Protein AF-A0A3D5XTK1-F1 (afdb_monomer)

Mean predicted aligned error: 6.32 Å

pLDDT: mean 89.77, std 13.75, range [39.28, 98.88]

Solvent-accessible surface area (backbone atoms only — not comparable to full-atom values): 15206 Å² total; per-residue (Å²): 130,86,84,76,80,82,80,84,87,60,85,86,76,59,70,96,74,88,61,56,71,68,60,45,49,55,44,56,75,65,70,57,49,76,66,55,52,54,55,71,73,51,82,86,73,70,83,82,69,69,84,33,66,35,44,49,53,44,42,52,52,53,52,49,32,45,78,69,71,41,28,36,36,33,35,16,20,40,40,37,26,12,46,32,11,36,50,36,43,52,51,42,36,51,76,71,66,37,58,64,51,71,44,54,43,51,46,87,85,71,36,79,43,57,42,53,70,58,43,52,53,40,46,76,72,59,35,42,34,39,36,28,21,40,22,44,60,77,29,53,68,22,46,52,50,31,50,76,72,71,27,48,35,35,30,26,27,54,70,87,68,86,60,91,59,89,50,79,30,64,33,39,29,93,66,42,59,80,53,43,48,60,36,40,21,11,44,51,31,43,30,42,32,35,73,70,74,39,92,52,67,66,45,38,29,35,22,19,51,14,40,55,52,68,65,46,65,75,47,65,45,46,35,29,37,38,59,51,11,44,50,45,47,58,72,67,57,51,65,79,62,48,73,46,41,89,84,67,86,73,65,50,72,63,51,41,50,70,41,37,31,52,56,44,36,42,38,43,68,47,83,87,85,48,57,88,78,113

Foldseek 3Di:
DPPDDDDDDDPVQDDPPPDDPVVSVVCVVVVDDPVRVVQVPDPDFDADFFPFPLLVVVLVVLVVCQVVLAEEEEWFEQALQRVLLSVLLVVLSVVLPHHYDYFYDQCPPGNTTADQVVLVVCVVVRHQEYEYFQDDLPRAVNQVNSVVSNHAYEYQHADDRPDDHPHPGYQYQVSTPPLSRFQGRLSSSVNSSCVNPNDDLSSLLSSLLNLLLVVTDCDRNNVSSVVSNQVSCLVVVDVVQVVQAPPDNRDHSVRSNPRVRVVSSVLSVDPDPRGPND

Structure (mmCIF, N/CA/C/O backbone):
data_AF-A0A3D5XTK1-F1
#
_entry.id   AF-A0A3D5XTK1-F1
#
loop_
_atom_site.group_PDB
_atom_site.id
_atom_site.type_symbol
_atom_site.label_atom_id
_atom_site.label_alt_id
_atom_site.label_comp_id
_atom_site.label_asym_id
_atom_site.label_entity_id
_atom_site.label_seq_id
_atom_site.pdbx_PDB_ins_code
_atom_site.Cartn_x
_atom_site.Cartn_y
_atom_site.Cartn_z
_atom_site.occupancy
_atom_site.B_iso_or_equiv
_atom_site.auth_seq_id
_atom_site.auth_comp_id
_atom_site.auth_asym_id
_atom_site.auth_atom_id
_atom_site.pdbx_PDB_model_num
ATOM 1 N N . MET A 1 1 ? 2.124 13.141 -38.453 1.00 41.81 1 MET A N 1
ATOM 2 C CA . MET A 1 1 ? 3.564 12.986 -38.748 1.00 41.81 1 MET A CA 1
ATOM 3 C C . MET A 1 1 ? 4.253 12.795 -37.413 1.00 41.81 1 MET A C 1
ATOM 5 O O . MET A 1 1 ? 4.082 13.654 -36.562 1.00 41.81 1 MET A O 1
ATOM 9 N N . ASN A 1 2 ? 4.930 11.667 -37.192 1.00 39.28 2 ASN A N 1
ATOM 10 C CA . ASN A 1 2 ? 5.767 11.504 -36.003 1.00 39.28 2 ASN A CA 1
ATOM 11 C C . ASN A 1 2 ? 6.885 12.552 -36.074 1.00 39.28 2 ASN A C 1
ATOM 13 O O . ASN A 1 2 ? 7.642 12.566 -37.046 1.00 39.28 2 ASN A O 1
ATOM 17 N N . ASN A 1 3 ? 6.952 13.448 -35.088 1.00 42.84 3 ASN A N 1
ATOM 18 C CA . ASN A 1 3 ? 8.062 14.385 -34.950 1.00 42.84 3 ASN A CA 1
ATOM 19 C C . ASN A 1 3 ? 9.285 13.601 -34.469 1.00 42.84 3 ASN A C 1
ATOM 21 O O . ASN A 1 3 ? 9.487 13.414 -33.273 1.00 42.84 3 ASN A O 1
ATOM 25 N N . TYR A 1 4 ? 10.081 13.106 -35.411 1.00 44.97 4 TYR A N 1
ATOM 26 C CA . TYR A 1 4 ? 11.409 12.594 -35.103 1.00 44.97 4 TYR A CA 1
ATOM 27 C C . TYR A 1 4 ? 12.349 13.786 -34.916 1.00 44.97 4 TYR A C 1
ATOM 29 O O . TYR A 1 4 ? 12.674 14.478 -35.881 1.00 44.97 4 TYR A O 1
ATOM 37 N N . ASN A 1 5 ? 12.792 14.024 -33.683 1.00 55.72 5 ASN A N 1
ATOM 38 C CA . ASN A 1 5 ? 13.871 14.967 -33.414 1.00 55.72 5 ASN A CA 1
ATOM 39 C C . ASN A 1 5 ? 15.206 14.276 -33.717 1.00 55.72 5 ASN A C 1
ATOM 41 O O . ASN A 1 5 ? 15.617 13.360 -33.008 1.00 55.72 5 ASN A O 1
ATOM 45 N N . ILE A 1 6 ? 15.877 14.695 -34.790 1.00 58.19 6 ILE A N 1
ATOM 46 C CA . ILE A 1 6 ? 17.258 14.287 -35.070 1.00 58.19 6 ILE A CA 1
ATOM 47 C C . ILE A 1 6 ? 18.166 15.142 -34.180 1.00 58.19 6 ILE A C 1
ATOM 49 O O . ILE A 1 6 ? 18.257 16.354 -34.370 1.00 58.19 6 ILE A O 1
ATOM 53 N N . ILE A 1 7 ? 18.815 14.517 -33.199 1.00 59.38 7 ILE A N 1
ATOM 54 C CA . ILE A 1 7 ? 19.738 15.184 -32.273 1.00 59.38 7 ILE A CA 1
ATOM 55 C C . ILE A 1 7 ? 21.129 15.227 -32.921 1.00 59.38 7 ILE A C 1
ATOM 57 O O . ILE A 1 7 ? 21.694 14.185 -33.256 1.00 59.38 7 ILE A O 1
ATOM 61 N N . ASN A 1 8 ? 21.681 16.429 -33.115 1.00 49.81 8 ASN A N 1
ATOM 62 C CA . ASN A 1 8 ? 23.059 16.614 -33.582 1.00 49.81 8 ASN A CA 1
ATOM 63 C C . ASN A 1 8 ? 24.035 16.512 -32.404 1.00 49.81 8 ASN A C 1
ATOM 65 O O . ASN A 1 8 ? 23.782 17.065 -31.340 1.00 49.81 8 ASN A O 1
ATOM 69 N N . ILE A 1 9 ? 25.153 15.818 -32.616 1.00 51.47 9 ILE A N 1
ATOM 70 C CA . ILE A 1 9 ? 26.113 15.455 -31.567 1.00 51.47 9 ILE A CA 1
ATOM 71 C C . ILE A 1 9 ? 27.276 16.451 -31.570 1.00 51.47 9 ILE A C 1
ATOM 73 O O . ILE A 1 9 ? 27.981 16.551 -32.580 1.00 51.47 9 ILE A O 1
ATOM 77 N N . LEU A 1 10 ? 27.540 17.125 -30.447 1.00 54.25 10 LEU A N 1
ATOM 78 C CA . LEU A 1 10 ? 28.781 17.872 -30.230 1.00 54.25 10 LEU A CA 1
ATOM 79 C C . LEU A 1 10 ? 29.684 17.105 -29.252 1.00 54.25 10 LEU A C 1
ATOM 81 O O . LEU A 1 10 ? 29.229 16.451 -28.319 1.00 54.25 10 LEU A O 1
ATOM 85 N N . LYS A 1 11 ? 31.005 17.158 -29.472 1.00 50.69 11 LYS A N 1
ATOM 86 C CA . LYS A 1 11 ? 32.012 16.476 -28.625 1.00 50.69 11 LYS A CA 1
ATOM 87 C C . LYS A 1 11 ? 31.984 16.929 -27.159 1.00 50.69 11 LYS A C 1
ATOM 89 O O . LYS A 1 11 ? 32.510 16.232 -26.302 1.00 50.69 11 LYS A O 1
ATOM 94 N N . GLU A 1 12 ? 31.417 18.101 -26.918 1.00 53.88 12 GLU A N 1
ATOM 95 C CA . GLU A 1 12 ? 31.373 18.807 -25.639 1.00 53.88 12 GLU A CA 1
ATOM 96 C C . GLU A 1 12 ? 30.296 18.236 -24.702 1.00 53.88 12 GLU A C 1
ATOM 98 O O . GLU A 1 12 ? 30.377 18.428 -23.493 1.00 53.88 12 GLU A O 1
ATOM 103 N N . ASP A 1 13 ? 29.350 17.460 -25.245 1.00 50.69 13 ASP A N 1
ATOM 104 C CA . ASP A 1 13 ? 28.234 16.871 -24.500 1.00 50.69 13 ASP A CA 1
ATOM 105 C C . ASP A 1 13 ? 28.596 15.507 -23.864 1.00 50.69 13 ASP A C 1
ATOM 107 O O . ASP A 1 13 ? 27.827 14.911 -23.116 1.00 50.69 13 ASP A O 1
ATOM 111 N N . VAL A 1 14 ? 29.778 14.955 -24.147 1.00 53.78 14 VAL A N 1
ATOM 112 C CA . VAL A 1 14 ? 30.135 13.577 -23.771 1.00 53.78 14 VAL A CA 1
ATOM 113 C C . VAL A 1 14 ? 30.746 13.529 -22.364 1.00 53.78 14 VAL A C 1
ATOM 115 O O . VAL A 1 14 ? 31.855 14.013 -22.148 1.00 53.78 14 VAL A O 1
ATOM 118 N N . PHE A 1 15 ? 30.064 12.882 -21.412 1.00 58.00 15 PHE A N 1
ATOM 119 C CA . PHE A 1 15 ? 30.626 12.588 -20.088 1.00 58.00 15 PHE A CA 1
ATOM 120 C C . PHE A 1 15 ? 31.811 11.610 -20.178 1.00 58.00 15 PHE A C 1
ATOM 122 O O . PHE A 1 15 ? 31.689 10.535 -20.777 1.00 58.00 15 PHE A O 1
ATOM 129 N N . ASP A 1 16 ? 32.925 11.932 -19.514 1.00 60.50 16 ASP A N 1
ATOM 130 C CA . ASP A 1 16 ? 34.097 11.053 -19.382 1.00 60.50 16 ASP A CA 1
ATOM 131 C C . ASP A 1 16 ? 33.877 9.988 -18.289 1.00 60.50 16 ASP A C 1
ATOM 133 O O . ASP A 1 16 ? 34.476 10.006 -17.217 1.00 60.50 16 ASP A O 1
ATOM 137 N N . ASN A 1 17 ? 32.933 9.079 -18.552 1.00 62.56 17 ASN A N 1
ATOM 138 C CA . ASN A 1 17 ? 32.507 8.018 -17.628 1.00 62.56 17 ASN A CA 1
ATOM 139 C C . ASN A 1 17 ? 32.869 6.606 -18.139 1.00 62.56 17 ASN A C 1
ATOM 141 O O . ASN A 1 17 ? 32.349 5.612 -17.637 1.00 62.56 17 ASN A O 1
ATOM 145 N N . GLY A 1 18 ? 33.698 6.497 -19.185 1.00 67.00 18 GLY A N 1
ATOM 146 C CA . GLY A 1 18 ? 34.032 5.220 -19.836 1.00 67.00 18 GLY A CA 1
ATOM 147 C C . GLY A 1 18 ? 32.908 4.602 -20.687 1.00 67.00 18 GLY A C 1
ATOM 148 O O . GLY A 1 18 ? 33.087 3.515 -21.235 1.00 67.00 18 GLY A O 1
ATOM 149 N N . LEU A 1 19 ? 31.761 5.278 -20.825 1.00 69.50 19 LEU A N 1
ATOM 150 C CA . LEU A 1 19 ? 30.657 4.863 -21.696 1.00 69.50 19 LEU A CA 1
ATOM 151 C C . LEU A 1 19 ? 30.933 5.243 -23.155 1.00 69.50 19 LEU A C 1
ATOM 153 O O . LEU A 1 19 ? 31.603 6.237 -23.439 1.00 69.50 19 LEU A O 1
ATOM 157 N N . ASN A 1 20 ? 30.390 4.474 -24.104 1.00 79.50 20 ASN A N 1
ATOM 158 C CA . ASN A 1 20 ? 30.519 4.838 -25.512 1.00 79.50 20 ASN A CA 1
ATOM 159 C C . ASN A 1 20 ? 29.687 6.106 -25.837 1.00 79.50 20 ASN A C 1
ATOM 161 O O . ASN A 1 20 ? 28.697 6.396 -25.156 1.00 79.50 20 ASN A O 1
ATOM 165 N N . PRO A 1 21 ? 30.042 6.862 -26.893 1.00 74.06 21 PRO A N 1
ATOM 166 C CA . PRO A 1 21 ? 29.354 8.111 -27.221 1.00 74.06 21 PRO A CA 1
ATOM 167 C C . PRO A 1 21 ? 27.846 7.956 -27.467 1.00 74.06 21 PRO A C 1
ATOM 169 O O . PRO A 1 21 ? 27.081 8.837 -27.093 1.00 74.06 21 PRO A O 1
ATOM 172 N N . LEU A 1 22 ? 27.403 6.832 -28.045 1.00 74.19 22 LEU A N 1
ATOM 173 C CA . LEU A 1 22 ? 25.985 6.583 -28.334 1.00 74.19 22 LEU A CA 1
ATOM 174 C C . LEU A 1 22 ? 25.147 6.423 -27.058 1.00 74.19 22 LEU A C 1
ATOM 176 O O . LEU A 1 22 ? 24.028 6.925 -26.991 1.00 74.19 22 LEU A O 1
ATOM 180 N N . LEU A 1 23 ? 25.693 5.765 -26.036 1.00 72.25 23 LEU A N 1
ATOM 181 C CA . LEU A 1 23 ? 25.036 5.607 -24.744 1.00 72.25 23 LEU A CA 1
ATOM 182 C C . LEU A 1 23 ? 24.964 6.938 -23.988 1.00 72.25 23 LEU A C 1
ATOM 184 O O . LEU A 1 23 ? 23.927 7.244 -23.406 1.00 72.25 23 LEU A O 1
ATOM 188 N N . ASN A 1 24 ? 26.013 7.763 -24.065 1.00 69.31 24 ASN A N 1
ATOM 189 C CA . ASN A 1 24 ? 25.976 9.129 -23.536 1.00 69.31 24 ASN A CA 1
ATOM 190 C C . ASN A 1 24 ? 24.886 9.975 -24.219 1.00 69.31 24 ASN A C 1
ATOM 192 O O . ASN A 1 24 ? 24.169 10.701 -23.541 1.00 69.31 24 ASN A O 1
ATOM 196 N N . ILE A 1 25 ? 24.689 9.829 -25.533 1.00 69.25 25 ILE A N 1
ATOM 197 C CA . ILE A 1 25 ? 23.610 10.517 -26.264 1.00 69.25 25 ILE A CA 1
ATOM 198 C C . ILE A 1 25 ? 22.233 10.025 -25.820 1.00 69.25 25 ILE A C 1
ATOM 200 O O . ILE A 1 25 ? 21.348 10.842 -25.585 1.00 69.25 25 ILE A O 1
ATOM 204 N N . ALA A 1 26 ? 22.046 8.710 -25.677 1.00 72.75 26 ALA A N 1
ATOM 205 C CA . ALA A 1 26 ? 20.789 8.158 -25.181 1.00 72.75 26 ALA A CA 1
ATOM 206 C C . ALA A 1 26 ? 20.462 8.715 -23.785 1.00 72.75 26 ALA A C 1
ATOM 208 O O . ALA A 1 26 ? 19.344 9.167 -23.548 1.00 72.75 26 ALA A O 1
ATOM 209 N N . ILE A 1 27 ? 21.455 8.773 -22.897 1.00 72.81 27 ILE A N 1
ATOM 210 C CA . ILE A 1 27 ? 21.335 9.361 -21.560 1.00 72.81 27 ILE A CA 1
ATOM 211 C C . ILE A 1 27 ? 20.932 10.843 -21.622 1.00 72.81 27 ILE A C 1
ATOM 213 O O . ILE A 1 27 ? 19.965 11.237 -20.973 1.00 72.81 27 ILE A O 1
ATOM 217 N N . LEU A 1 28 ? 21.627 11.647 -22.432 1.00 67.94 28 LEU A N 1
ATOM 218 C CA . LEU A 1 28 ? 21.337 13.075 -22.595 1.00 67.94 28 LEU A CA 1
ATOM 219 C C . LEU A 1 28 ? 19.960 13.332 -23.209 1.00 67.94 28 LEU A C 1
ATOM 221 O O . LEU A 1 28 ? 19.262 14.244 -22.784 1.00 67.94 28 LEU A O 1
ATOM 225 N N . SER A 1 29 ? 19.551 12.517 -24.184 1.00 70.88 29 SER A N 1
ATOM 226 C CA . SER A 1 29 ? 18.245 12.636 -24.845 1.00 70.88 29 SER A CA 1
ATOM 227 C C . SER A 1 29 ? 17.064 12.336 -23.920 1.00 70.88 29 SER A C 1
ATOM 229 O O . SER A 1 29 ? 15.947 12.746 -24.214 1.00 70.88 29 SER A O 1
ATOM 231 N N . ASN A 1 30 ? 17.316 11.637 -22.810 1.00 74.12 30 ASN A N 1
ATOM 232 C CA . ASN A 1 30 ? 16.338 11.389 -21.752 1.00 74.12 30 ASN A CA 1
ATOM 233 C C . ASN A 1 30 ? 16.421 12.437 -20.625 1.00 74.12 30 ASN A C 1
ATOM 235 O O . ASN A 1 30 ? 15.793 12.248 -19.588 1.00 74.12 30 ASN A O 1
ATOM 239 N N . GLU A 1 31 ? 17.218 13.501 -20.802 1.00 80.56 31 GLU A N 1
ATOM 240 C CA . GLU A 1 31 ? 17.413 14.594 -19.835 1.00 80.56 31 GLU A CA 1
ATOM 241 C C . GLU A 1 31 ? 17.787 14.102 -18.424 1.00 80.56 31 GLU A C 1
ATOM 243 O O . GLU A 1 31 ? 17.467 14.723 -17.410 1.00 80.56 31 GLU A O 1
ATOM 248 N N . LEU A 1 32 ? 18.486 12.963 -18.349 1.00 79.81 32 LEU A N 1
ATOM 249 C CA . LEU A 1 32 ? 18.828 12.340 -17.076 1.00 79.81 32 LEU A CA 1
ATOM 250 C C . LEU A 1 32 ? 19.880 13.158 -16.333 1.00 79.81 32 LEU A C 1
ATOM 252 O O . LEU A 1 32 ? 20.925 13.522 -16.878 1.00 79.81 32 LEU A O 1
ATOM 256 N N . ASN A 1 33 ? 19.648 13.375 -15.042 1.00 79.50 33 ASN A N 1
ATOM 257 C CA . ASN A 1 33 ? 20.628 14.024 -14.182 1.00 79.50 33 ASN A CA 1
ATOM 258 C C . ASN A 1 33 ? 21.741 13.046 -13.742 1.00 79.50 33 ASN A C 1
ATOM 260 O O . ASN A 1 33 ? 21.622 11.821 -13.827 1.00 79.50 33 ASN A O 1
ATOM 264 N N . ASN A 1 34 ? 22.836 13.585 -13.195 1.00 76.88 34 ASN A N 1
ATOM 265 C CA . ASN A 1 34 ? 23.983 12.785 -12.743 1.00 76.88 34 ASN A CA 1
ATOM 266 C C . ASN A 1 34 ? 23.629 11.702 -11.703 1.00 76.88 34 ASN A C 1
ATOM 268 O O . ASN A 1 34 ? 24.324 10.687 -11.630 1.00 76.88 34 ASN A O 1
ATOM 272 N N . LYS A 1 35 ? 22.589 11.905 -10.882 1.00 80.56 35 LYS A N 1
ATOM 273 C CA . LYS A 1 35 ? 22.125 10.919 -9.892 1.00 80.56 35 LYS A CA 1
ATOM 274 C C . LYS A 1 35 ? 21.447 9.741 -10.600 1.00 80.56 35 LYS A C 1
ATOM 276 O O . LYS A 1 35 ? 21.834 8.602 -10.354 1.00 80.56 35 LYS A O 1
ATOM 281 N N . GLN A 1 36 ? 20.550 10.017 -11.547 1.00 84.19 36 GLN A N 1
ATOM 282 C CA . GLN A 1 36 ? 19.872 9.001 -12.363 1.00 84.19 36 GLN A CA 1
ATOM 283 C C . GLN A 1 36 ? 20.854 8.190 -13.215 1.00 84.19 36 GLN A C 1
ATOM 285 O O . GLN A 1 36 ? 20.748 6.968 -13.288 1.00 84.19 36 GLN A O 1
ATOM 290 N N . ILE A 1 37 ? 21.867 8.834 -13.805 1.00 81.81 37 ILE A N 1
ATOM 291 C CA . ILE A 1 37 ? 22.912 8.136 -14.575 1.00 81.81 37 ILE A CA 1
ATOM 292 C C . ILE A 1 37 ? 23.670 7.146 -13.686 1.00 81.81 37 ILE A C 1
ATOM 294 O O . ILE A 1 37 ? 23.846 5.984 -14.052 1.00 81.81 37 ILE A O 1
ATOM 298 N N . LYS A 1 38 ? 24.103 7.587 -12.499 1.00 81.94 38 LYS A N 1
ATOM 299 C CA . LYS A 1 38 ? 24.795 6.716 -11.539 1.00 81.94 38 LYS A CA 1
ATOM 300 C C . LYS A 1 38 ? 23.915 5.550 -11.098 1.00 81.94 38 LYS A C 1
ATOM 302 O O . LYS A 1 38 ? 24.417 4.439 -10.969 1.00 81.94 38 LYS A O 1
ATOM 307 N N . GLU A 1 39 ? 22.625 5.790 -10.888 1.00 84.88 39 GLU A N 1
ATOM 308 C CA . GLU A 1 39 ? 21.662 4.751 -10.526 1.00 84.88 39 GLU A CA 1
ATOM 309 C C . GLU A 1 39 ? 21.456 3.724 -11.649 1.00 84.88 39 GLU A C 1
ATOM 311 O O . GLU A 1 39 ? 21.462 2.521 -11.383 1.00 84.88 39 GLU A O 1
ATOM 316 N N . LEU A 1 40 ? 21.341 4.161 -12.910 1.00 83.38 40 LEU A N 1
ATOM 317 C CA . LEU A 1 40 ? 21.215 3.257 -14.060 1.00 83.38 40 LEU A CA 1
ATOM 318 C C . LEU A 1 40 ? 22.398 2.296 -14.175 1.00 83.38 40 LEU A C 1
ATOM 320 O O . LEU A 1 40 ? 22.198 1.117 -14.470 1.00 83.38 40 LEU A O 1
ATOM 324 N N . LEU A 1 41 ? 23.607 2.807 -13.939 1.00 81.62 41 LEU A N 1
ATOM 325 C CA . LEU A 1 41 ? 24.854 2.047 -14.030 1.00 81.62 41 LEU A CA 1
ATOM 326 C C . LEU A 1 41 ? 25.122 1.181 -12.791 1.00 81.62 41 LEU A C 1
ATOM 328 O O . LEU A 1 41 ? 26.021 0.340 -12.817 1.00 81.62 41 LEU A O 1
ATOM 332 N N . LYS A 1 42 ? 24.363 1.368 -11.706 1.00 81.12 42 LYS A N 1
ATOM 333 C CA . LYS A 1 42 ? 24.522 0.597 -10.475 1.00 81.12 42 LYS A CA 1
ATOM 334 C C . LYS A 1 42 ? 23.970 -0.819 -10.662 1.00 81.12 42 LYS A C 1
ATOM 336 O O . LYS A 1 42 ? 22.799 -1.017 -10.993 1.00 81.12 42 LYS A O 1
ATOM 341 N N . THR A 1 43 ? 24.815 -1.814 -10.413 1.00 71.25 43 THR A N 1
ATOM 342 C CA . THR A 1 43 ? 24.438 -3.235 -10.454 1.00 71.25 43 THR A CA 1
ATOM 343 C C . THR A 1 43 ? 23.892 -3.720 -9.117 1.00 71.25 43 THR A C 1
ATOM 345 O O . THR A 1 43 ? 22.941 -4.498 -9.094 1.00 71.25 43 THR A O 1
ATOM 348 N N . ASP A 1 44 ? 24.443 -3.209 -8.015 1.00 74.25 44 ASP A N 1
ATOM 349 C CA . ASP A 1 44 ? 24.073 -3.626 -6.666 1.00 74.25 44 ASP A CA 1
ATOM 350 C C . ASP A 1 44 ? 22.897 -2.789 -6.162 1.00 74.25 44 ASP A C 1
ATOM 352 O O . ASP A 1 44 ? 23.044 -1.625 -5.767 1.00 74.25 44 ASP A O 1
ATOM 356 N N . LEU A 1 45 ? 21.713 -3.390 -6.185 1.00 76.19 45 LEU A N 1
ATOM 357 C CA . LEU A 1 45 ? 20.503 -2.806 -5.624 1.00 76.19 45 LEU A CA 1
ATOM 358 C C . LEU A 1 4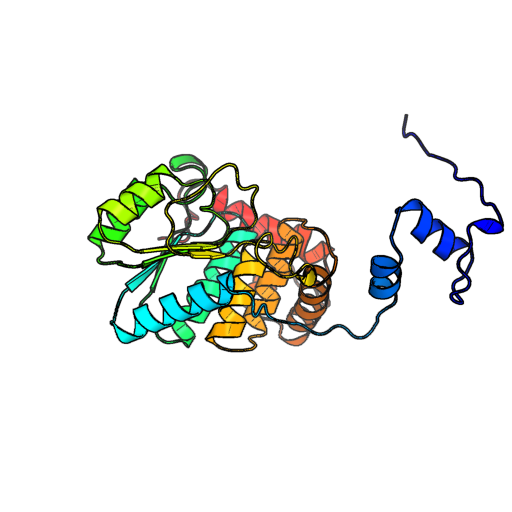5 ? 20.162 -3.511 -4.317 1.00 76.19 45 LEU A C 1
ATOM 360 O O . LEU A 1 45 ? 20.215 -4.737 -4.232 1.00 76.19 45 LEU A O 1
ATOM 364 N N . TYR A 1 46 ? 19.769 -2.742 -3.312 1.00 85.06 46 TYR A N 1
ATOM 365 C CA . TYR A 1 46 ? 19.262 -3.253 -2.046 1.00 85.06 46 TYR A CA 1
ATOM 366 C C . TYR A 1 46 ? 17.912 -2.611 -1.778 1.00 85.06 46 TYR A C 1
ATOM 368 O O . TYR A 1 46 ? 17.699 -1.444 -2.097 1.00 85.06 46 TYR A O 1
ATOM 376 N N . LEU A 1 47 ? 17.017 -3.396 -1.199 1.00 89.69 47 LEU A N 1
ATOM 377 C CA . LEU A 1 47 ? 15.750 -2.899 -0.703 1.00 89.69 47 LEU A CA 1
ATOM 378 C C . LEU A 1 47 ? 15.990 -2.172 0.615 1.00 89.69 47 LEU A C 1
ATOM 380 O O . LEU A 1 47 ? 16.749 -2.648 1.463 1.00 89.69 47 LEU A O 1
ATOM 384 N N . SER A 1 48 ? 15.360 -1.018 0.770 1.00 91.31 48 SER A N 1
ATOM 385 C CA . SER A 1 48 ? 15.357 -0.257 2.011 1.00 91.31 48 SER A CA 1
ATOM 386 C C . SER A 1 48 ? 13.943 -0.163 2.581 1.00 91.31 48 SER A C 1
ATOM 388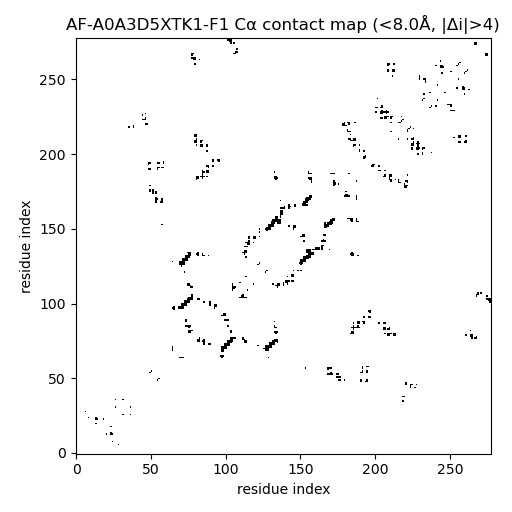 O O . SER A 1 48 ? 12.975 -0.627 1.978 1.00 91.31 48 SER A O 1
ATOM 390 N N . TYR A 1 49 ? 13.824 0.382 3.785 1.00 93.44 49 TYR A N 1
ATOM 391 C CA . TYR A 1 49 ? 12.539 0.770 4.348 1.00 93.44 49 TYR A CA 1
ATOM 392 C C . TYR A 1 49 ? 12.620 2.211 4.856 1.00 93.44 49 TYR A C 1
ATOM 394 O O . TYR A 1 49 ? 13.720 2.716 5.126 1.00 93.44 49 TYR A O 1
ATOM 402 N N . SER A 1 50 ? 11.481 2.897 4.901 1.00 95.94 50 SER A N 1
ATOM 403 C CA . SER A 1 50 ? 11.407 4.265 5.415 1.00 95.94 50 SER A CA 1
ATOM 404 C C . SER A 1 50 ? 11.420 4.277 6.943 1.00 95.94 50 SER A C 1
ATOM 406 O O . SER A 1 50 ? 10.679 3.542 7.593 1.00 95.94 50 SER A O 1
ATOM 408 N N . GLU A 1 51 ? 12.280 5.128 7.504 1.00 95.88 51 GLU A N 1
ATOM 409 C CA . GLU A 1 51 ? 12.329 5.468 8.934 1.00 95.88 51 GLU A CA 1
ATOM 410 C C . GLU A 1 51 ? 11.697 6.847 9.189 1.00 95.88 51 GLU A C 1
ATOM 412 O O . GLU A 1 51 ? 11.874 7.445 10.253 1.00 95.88 51 GLU A O 1
ATOM 417 N N . ASP A 1 52 ? 10.960 7.371 8.206 1.00 98.12 52 ASP A N 1
ATOM 418 C CA . ASP A 1 52 ? 10.293 8.657 8.315 1.00 98.12 52 ASP A CA 1
ATOM 419 C C . ASP A 1 52 ? 9.146 8.591 9.317 1.00 98.12 52 ASP A C 1
ATOM 421 O O . ASP A 1 52 ? 8.465 7.574 9.488 1.00 98.12 52 ASP A O 1
ATOM 425 N N . LYS A 1 53 ? 8.899 9.725 9.977 1.00 98.00 53 LYS A N 1
ATOM 426 C CA . LYS A 1 53 ? 7.914 9.817 11.061 1.00 98.00 53 LYS A CA 1
ATOM 427 C C . LYS A 1 53 ? 6.522 9.358 10.642 1.00 98.00 53 LYS A C 1
ATOM 429 O O . LYS A 1 53 ? 5.824 8.794 11.471 1.00 98.00 53 LYS A O 1
ATOM 434 N N . CYS A 1 54 ? 6.113 9.593 9.396 1.00 98.00 54 CYS A N 1
ATOM 435 C CA . CYS A 1 54 ? 4.807 9.157 8.907 1.00 98.00 54 CYS A CA 1
ATOM 436 C C . CYS A 1 54 ? 4.653 7.627 8.992 1.00 98.00 54 CYS A C 1
ATOM 438 O O . CYS A 1 54 ? 3.685 7.144 9.578 1.00 98.00 54 CYS A O 1
ATOM 440 N N . VAL A 1 55 ? 5.647 6.869 8.517 1.00 98.69 55 VAL A N 1
ATOM 441 C CA . VAL A 1 55 ? 5.659 5.399 8.569 1.00 98.69 55 VAL A CA 1
ATOM 442 C C . VAL A 1 55 ? 5.783 4.906 10.007 1.00 98.69 55 VAL A C 1
ATOM 444 O O . VAL A 1 55 ? 5.018 4.034 10.422 1.00 98.69 55 VAL A O 1
ATOM 447 N N . LEU A 1 56 ? 6.700 5.483 10.791 1.00 98.69 56 LEU A N 1
ATOM 448 C CA . LEU A 1 56 ? 6.898 5.078 12.186 1.00 98.69 56 LEU A CA 1
ATOM 449 C C . LEU A 1 56 ? 5.642 5.323 13.037 1.00 98.69 56 LEU A C 1
ATOM 451 O O . LEU A 1 56 ? 5.228 4.430 13.771 1.00 98.69 56 LEU A O 1
ATOM 455 N N . ASN A 1 57 ? 4.981 6.474 12.882 1.00 98.75 57 ASN A N 1
ATOM 456 C CA . ASN A 1 57 ? 3.748 6.794 13.603 1.00 98.75 57 ASN A CA 1
ATOM 457 C C . ASN A 1 57 ? 2.601 5.844 13.230 1.00 98.75 57 ASN A C 1
ATOM 459 O O . ASN A 1 57 ? 1.839 5.435 14.107 1.00 98.75 57 ASN A O 1
ATOM 463 N N . ALA A 1 58 ? 2.477 5.470 11.951 1.00 98.88 58 ALA A N 1
ATOM 464 C CA . ALA A 1 58 ? 1.473 4.499 11.517 1.00 98.88 58 ALA A CA 1
ATOM 465 C C . ALA A 1 58 ? 1.718 3.129 12.160 1.00 98.88 58 ALA A C 1
ATOM 467 O O . ALA A 1 58 ? 0.800 2.526 12.718 1.00 98.88 58 ALA A O 1
ATOM 468 N N . VAL A 1 59 ? 2.970 2.665 12.147 1.00 98.81 59 VAL A N 1
ATOM 469 C CA . VAL A 1 59 ? 3.359 1.406 12.789 1.00 98.81 59 VAL A CA 1
ATOM 470 C C . VAL A 1 59 ? 3.110 1.454 14.293 1.00 98.81 59 VAL A C 1
ATOM 472 O O . VAL A 1 59 ? 2.551 0.507 14.840 1.00 98.81 59 VAL A O 1
ATOM 475 N N . ASP A 1 60 ? 3.468 2.539 14.972 1.00 98.81 60 ASP A N 1
ATOM 476 C CA . ASP A 1 60 ? 3.249 2.671 16.413 1.00 98.81 60 ASP A CA 1
ATOM 477 C C . ASP A 1 60 ? 1.754 2.695 16.764 1.00 98.81 60 ASP A C 1
ATOM 479 O O . ASP A 1 60 ? 1.342 2.056 17.735 1.00 98.81 60 ASP A O 1
ATOM 483 N N . ARG A 1 61 ? 0.906 3.315 15.932 1.00 98.81 61 ARG A N 1
ATOM 484 C CA . ARG 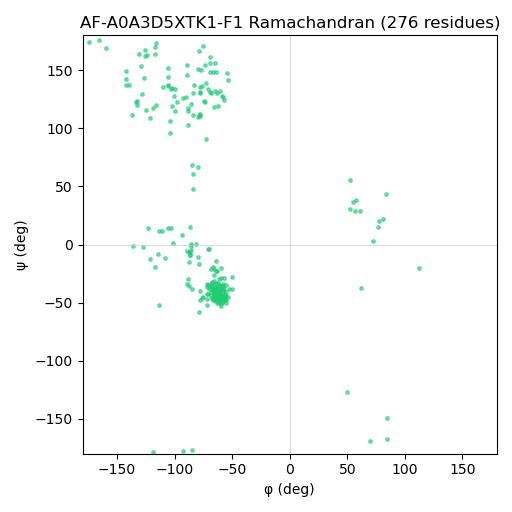A 1 61 ? -0.553 3.266 16.109 1.00 98.81 61 ARG A CA 1
ATOM 485 C C . ARG A 1 61 ? -1.131 1.864 15.879 1.00 98.81 61 ARG A C 1
ATOM 487 O O . ARG A 1 61 ? -2.050 1.472 16.604 1.00 98.81 61 ARG A O 1
ATOM 494 N N . ILE A 1 62 ? -0.585 1.097 14.930 1.00 98.88 62 ILE A N 1
ATOM 495 C CA . ILE A 1 62 ? -0.933 -0.321 14.709 1.00 98.88 62 ILE A CA 1
ATOM 496 C C . ILE A 1 62 ? -0.503 -1.183 15.907 1.00 98.88 62 ILE A C 1
ATOM 498 O O . ILE A 1 62 ? -1.264 -2.037 16.365 1.00 98.88 62 ILE A O 1
ATOM 502 N N . LYS A 1 63 ? 0.693 -0.954 16.459 1.00 98.81 63 LYS A N 1
ATOM 503 C CA . LYS A 1 63 ? 1.161 -1.647 17.671 1.00 98.81 63 LYS A CA 1
ATOM 504 C C . LYS A 1 63 ? 0.256 -1.350 18.864 1.00 98.81 63 LYS A C 1
ATOM 506 O O . LYS A 1 63 ? -0.142 -2.277 19.562 1.00 98.81 63 LYS A O 1
ATOM 511 N N . LEU A 1 64 ? -0.142 -0.090 19.039 1.00 98.75 64 LEU A N 1
ATOM 512 C CA . LEU A 1 64 ? -1.087 0.307 20.081 1.00 98.75 64 LEU A CA 1
ATOM 513 C C . LEU A 1 64 ? -2.456 -0.370 19.902 1.00 98.75 64 LEU A C 1
ATOM 515 O O . LEU A 1 64 ? -3.020 -0.861 20.877 1.00 98.75 64 LEU A O 1
ATOM 519 N N . ALA A 1 65 ? -2.957 -0.472 18.663 1.00 98.62 65 ALA A N 1
ATOM 520 C CA . ALA A 1 65 ? -4.185 -1.218 18.377 1.00 98.62 65 ALA A CA 1
ATOM 521 C C . ALA A 1 65 ? -4.081 -2.674 18.859 1.00 98.62 65 ALA A C 1
ATOM 523 O O . ALA A 1 65 ? -4.996 -3.179 19.508 1.00 98.62 65 ALA A O 1
ATOM 524 N N . LYS A 1 66 ? -2.939 -3.333 18.622 1.00 98.38 66 LYS A N 1
ATOM 525 C CA . LYS A 1 66 ? -2.685 -4.683 19.141 1.00 98.38 66 LYS A CA 1
ATOM 526 C C . LYS A 1 66 ? -2.738 -4.738 20.666 1.00 98.38 66 LYS A C 1
ATOM 528 O O . LYS A 1 66 ? -3.405 -5.604 21.223 1.00 98.38 66 LYS A O 1
ATOM 533 N N . GLU A 1 67 ? -2.020 -3.839 21.335 1.00 98.44 67 GLU A N 1
ATOM 534 C CA . GLU A 1 67 ? -1.941 -3.787 22.802 1.00 98.44 67 GLU A CA 1
ATOM 535 C C . GLU A 1 67 ? -3.322 -3.581 23.440 1.00 98.44 67 GLU A C 1
ATOM 537 O O . GLU A 1 67 ? -3.634 -4.183 24.470 1.00 98.44 67 GLU A O 1
ATOM 542 N N . ASN A 1 68 ? -4.173 -2.797 22.781 1.00 98.31 68 ASN A N 1
ATOM 543 C CA . ASN A 1 68 ? -5.531 -2.499 23.218 1.00 98.31 68 ASN A CA 1
ATOM 544 C C . ASN A 1 68 ? -6.578 -3.538 22.777 1.00 98.31 68 ASN A C 1
ATOM 546 O O . ASN A 1 68 ? -7.742 -3.410 23.156 1.00 98.31 68 ASN A O 1
ATOM 550 N N . ASN A 1 69 ? -6.195 -4.579 22.027 1.00 98.19 69 ASN A N 1
ATOM 551 C CA . ASN A 1 69 ? -7.115 -5.538 21.394 1.00 98.19 69 ASN A CA 1
ATOM 552 C C . ASN A 1 69 ? -8.168 -4.857 20.498 1.00 98.19 69 ASN A C 1
ATOM 554 O O . ASN A 1 69 ? -9.331 -5.261 20.452 1.00 98.19 69 ASN A O 1
ATOM 558 N N . GLU A 1 70 ? -7.759 -3.796 19.811 1.00 98.56 70 GLU A N 1
ATOM 559 C CA . GLU A 1 70 ? -8.559 -3.115 18.802 1.00 98.56 70 GLU A CA 1
ATOM 560 C C . GLU A 1 70 ? -8.649 -3.945 17.518 1.00 98.56 70 GLU A C 1
ATOM 562 O O . GLU A 1 70 ? -7.745 -4.718 17.189 1.00 98.56 70 GLU A O 1
ATOM 567 N N . LYS A 1 71 ? -9.725 -3.732 16.754 1.00 98.38 71 LYS A N 1
ATOM 568 C CA . LYS A 1 71 ? -9.877 -4.306 15.415 1.00 98.38 71 LYS A CA 1
ATOM 569 C C . LYS A 1 71 ? -9.531 -3.271 14.355 1.00 98.38 71 LYS A C 1
ATOM 571 O O . LYS A 1 71 ? -10.042 -2.147 14.398 1.00 98.38 71 LYS A O 1
ATOM 576 N N . ILE A 1 72 ? -8.735 -3.681 13.370 1.00 98.81 72 ILE A N 1
ATOM 577 C CA . ILE A 1 72 ? -8.303 -2.825 12.259 1.00 98.81 72 ILE A CA 1
ATOM 578 C C . ILE A 1 72 ? -9.124 -3.108 10.999 1.00 98.81 72 ILE A C 1
ATOM 580 O O . ILE A 1 72 ? -9.231 -4.251 10.552 1.00 98.81 72 ILE A O 1
ATOM 584 N N . PHE A 1 73 ? -9.692 -2.059 10.413 1.00 98.75 73 PHE A N 1
ATOM 585 C CA . PHE A 1 73 ? -10.369 -2.100 9.124 1.00 98.75 73 PHE A CA 1
ATOM 586 C C . PHE A 1 73 ? -9.444 -1.581 8.023 1.00 98.75 73 PHE A C 1
ATOM 588 O O . PHE A 1 73 ? -9.086 -0.405 8.020 1.00 98.75 73 PHE A O 1
ATOM 595 N N . ILE A 1 74 ? -9.066 -2.447 7.086 1.00 98.81 74 ILE A N 1
ATOM 596 C CA . ILE A 1 74 ? -8.275 -2.075 5.912 1.00 98.81 74 ILE A CA 1
ATOM 597 C C . ILE A 1 74 ? -9.226 -1.652 4.787 1.00 98.81 74 ILE A C 1
ATOM 599 O O . ILE A 1 74 ? -10.018 -2.462 4.310 1.00 98.81 74 ILE A O 1
ATOM 603 N N . ALA A 1 75 ? -9.140 -0.403 4.344 1.00 98.12 75 ALA A N 1
ATOM 604 C CA . ALA A 1 75 ? -9.929 0.114 3.228 1.00 98.12 75 ALA A CA 1
ATOM 605 C C . ALA A 1 75 ? -9.053 0.223 1.974 1.00 98.12 75 ALA A C 1
ATOM 607 O O . ALA A 1 75 ? -8.322 1.199 1.814 1.00 98.12 75 ALA A O 1
ATOM 608 N N . GLY A 1 76 ? -9.104 -0.800 1.123 1.00 97.00 76 GLY A N 1
ATOM 609 C CA . GLY A 1 76 ? -8.315 -0.897 -0.107 1.00 97.00 76 GLY A CA 1
ATOM 610 C C . GLY A 1 76 ? -8.935 -0.193 -1.310 1.00 97.00 76 GLY A C 1
ATOM 611 O O . GLY A 1 76 ? -10.024 0.373 -1.203 1.00 97.00 76 GLY A O 1
ATOM 612 N N . ASP A 1 77 ? -8.272 -0.310 -2.463 1.00 94.50 77 ASP A N 1
ATOM 613 C CA . ASP A 1 77 ? -8.819 0.047 -3.778 1.00 94.50 77 ASP A CA 1
ATOM 614 C C . ASP A 1 77 ? -8.931 -1.168 -4.723 1.00 94.50 77 ASP A C 1
ATOM 616 O O . ASP A 1 77 ? -8.399 -2.248 -4.450 1.00 94.50 77 ASP A O 1
ATOM 620 N N . TYR A 1 78 ? -9.715 -1.020 -5.793 1.00 91.50 78 TYR A N 1
ATOM 621 C CA . TYR A 1 78 ? -10.171 -2.113 -6.663 1.00 91.50 78 TYR A CA 1
ATOM 622 C C . TYR A 1 78 ? -9.220 -2.495 -7.796 1.00 91.50 78 TYR A C 1
ATOM 624 O O . TYR A 1 78 ? -9.502 -3.456 -8.523 1.00 91.50 78 TYR A O 1
ATOM 632 N N . ASP A 1 79 ? -8.165 -1.724 -8.031 1.00 94.44 79 ASP A N 1
ATOM 633 C CA . ASP A 1 79 ? -7.201 -2.016 -9.081 1.00 94.44 79 ASP A CA 1
ATOM 634 C C . ASP A 1 79 ? -6.017 -2.852 -8.561 1.00 94.44 79 ASP A C 1
ATOM 636 O O . ASP A 1 79 ? -6.008 -3.334 -7.429 1.00 94.44 79 ASP A O 1
ATOM 640 N N . ALA A 1 80 ? -5.050 -3.138 -9.428 1.00 96.44 80 ALA A N 1
ATOM 641 C CA . ALA A 1 80 ? -3.928 -4.003 -9.103 1.00 96.44 80 ALA A CA 1
ATOM 642 C C . ALA A 1 80 ? -3.067 -3.443 -7.962 1.00 96.44 80 ALA A C 1
ATOM 644 O O . ALA A 1 80 ? -2.536 -4.244 -7.192 1.00 96.44 80 ALA A O 1
ATOM 645 N N . ASP A 1 81 ? -2.932 -2.120 -7.844 1.00 98.19 81 ASP A N 1
ATOM 646 C CA . ASP A 1 81 ? -2.160 -1.504 -6.768 1.00 98.19 81 ASP A CA 1
ATOM 647 C C . ASP A 1 81 ? -2.909 -1.635 -5.440 1.00 98.19 81 ASP A C 1
ATOM 649 O O . ASP A 1 81 ? -2.400 -2.265 -4.504 1.00 98.19 81 ASP A O 1
ATOM 653 N N . GLY A 1 82 ? -4.176 -1.219 -5.408 1.00 97.19 82 GLY A N 1
ATOM 654 C CA . GLY A 1 82 ? -5.051 -1.376 -4.250 1.00 97.19 82 GLY A CA 1
ATOM 655 C C . GLY A 1 82 ? -5.198 -2.824 -3.773 1.00 97.19 82 GLY A C 1
ATOM 656 O O . GLY A 1 82 ? -5.086 -3.096 -2.571 1.00 97.19 82 GLY A O 1
ATOM 657 N N . ILE A 1 83 ? -5.366 -3.789 -4.684 1.00 96.31 83 ILE A N 1
ATOM 658 C CA . ILE A 1 83 ? -5.494 -5.220 -4.352 1.00 96.31 83 ILE A CA 1
ATOM 659 C C . ILE A 1 83 ? -4.183 -5.773 -3.778 1.00 96.31 83 ILE A C 1
ATOM 661 O O . ILE A 1 83 ? -4.193 -6.452 -2.741 1.00 96.31 83 ILE A O 1
ATOM 665 N N . CYS A 1 84 ? -3.046 -5.502 -4.426 1.00 98.38 84 CYS A N 1
ATOM 666 C CA . CYS A 1 84 ? -1.743 -5.961 -3.947 1.00 98.38 84 CYS A CA 1
ATOM 667 C C . CYS A 1 84 ? -1.376 -5.302 -2.613 1.00 98.38 84 CYS A C 1
ATOM 669 O O . CYS A 1 84 ? -0.946 -5.998 -1.692 1.00 98.38 84 CYS A O 1
ATOM 671 N N . GLY A 1 85 ? -1.596 -3.995 -2.471 1.00 98.69 85 GLY A N 1
ATOM 672 C CA . GLY A 1 85 ? -1.356 -3.258 -1.235 1.00 98.69 85 GLY A CA 1
ATOM 673 C C . GLY A 1 85 ? -2.229 -3.752 -0.085 1.00 98.69 85 GLY A C 1
ATOM 674 O O . GLY A 1 85 ? -1.726 -3.989 1.014 1.00 98.69 85 GLY A O 1
ATOM 675 N N . THR A 1 86 ? -3.521 -3.977 -0.337 1.00 98.62 86 THR A N 1
ATOM 676 C CA . THR A 1 86 ? -4.450 -4.532 0.661 1.00 98.62 86 THR A CA 1
ATOM 677 C C . THR A 1 86 ? -4.012 -5.923 1.099 1.00 98.62 86 THR A C 1
ATOM 679 O O . THR A 1 86 ? -4.028 -6.221 2.292 1.00 98.62 86 THR A O 1
ATOM 682 N N . SER A 1 87 ? -3.554 -6.753 0.158 1.00 98.38 87 SER A N 1
ATOM 683 C CA . SER A 1 87 ? -3.020 -8.087 0.454 1.00 98.38 87 SER A CA 1
ATOM 684 C C . SER A 1 87 ? -1.769 -8.017 1.336 1.00 98.38 87 SER A C 1
ATOM 686 O O . SER A 1 87 ? -1.686 -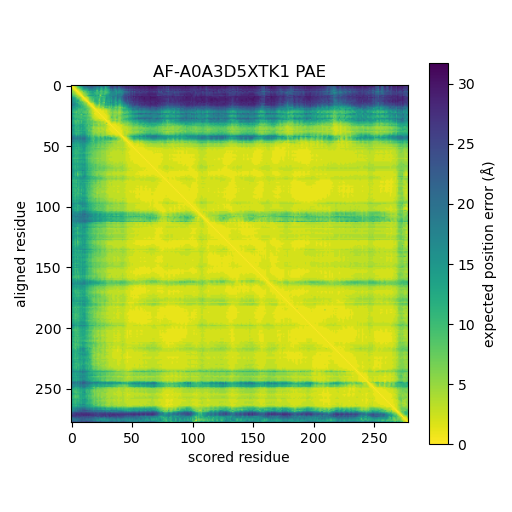8.741 2.325 1.00 98.38 87 SER A O 1
ATOM 688 N N . ILE A 1 88 ? -0.834 -7.103 1.037 1.00 98.88 88 ILE A N 1
ATOM 689 C CA . ILE A 1 88 ? 0.366 -6.857 1.857 1.00 98.88 88 ILE A CA 1
ATOM 690 C C . ILE A 1 88 ? -0.024 -6.416 3.269 1.00 98.88 88 ILE A C 1
ATOM 692 O O . ILE A 1 88 ? 0.490 -6.954 4.248 1.00 98.88 88 ILE A O 1
ATOM 696 N N . MET A 1 89 ? -0.921 -5.433 3.388 1.00 98.88 89 MET A N 1
ATOM 697 C CA . MET A 1 89 ? -1.335 -4.906 4.688 1.00 98.88 89 MET A CA 1
ATOM 698 C C . MET A 1 89 ? -2.055 -5.978 5.510 1.00 98.88 89 MET A C 1
ATOM 700 O O . MET A 1 89 ? -1.752 -6.152 6.689 1.00 98.88 89 MET A O 1
ATOM 704 N N . LYS A 1 90 ? -2.966 -6.736 4.887 1.00 98.75 90 LYS A N 1
ATOM 705 C CA . LYS A 1 90 ? -3.712 -7.807 5.552 1.00 98.75 90 LYS A CA 1
ATOM 706 C C . LYS A 1 90 ? -2.785 -8.898 6.077 1.00 98.75 90 LYS A C 1
ATOM 708 O O . LYS A 1 90 ? -2.872 -9.227 7.258 1.00 98.75 90 LYS A O 1
ATOM 713 N N . ASP A 1 91 ? -1.884 -9.408 5.238 1.00 98.75 91 ASP A N 1
ATOM 714 C CA . ASP A 1 91 ? -0.946 -10.463 5.633 1.00 98.75 91 ASP A CA 1
ATOM 715 C C . ASP A 1 91 ? 0.051 -9.960 6.690 1.00 98.75 91 ASP A C 1
ATOM 717 O O . ASP A 1 91 ? 0.308 -10.640 7.682 1.00 98.75 91 ASP A O 1
ATOM 721 N N . ALA A 1 92 ? 0.535 -8.716 6.573 1.00 98.81 92 ALA A N 1
ATOM 722 C CA . ALA A 1 92 ? 1.402 -8.113 7.584 1.00 98.81 92 ALA A CA 1
ATOM 723 C C . ALA A 1 92 ? 0.720 -7.992 8.958 1.00 98.81 92 ALA A C 1
ATOM 725 O O . ALA A 1 92 ? 1.348 -8.298 9.976 1.00 98.81 92 ALA A O 1
ATOM 726 N N . LEU A 1 93 ? -0.548 -7.568 9.003 1.00 98.75 93 LEU A N 1
ATOM 727 C CA . LEU A 1 93 ? -1.317 -7.485 10.249 1.00 98.75 93 LEU A CA 1
ATOM 728 C C . LEU A 1 93 ? -1.641 -8.872 10.823 1.00 98.75 93 LEU A C 1
ATOM 730 O O . LEU A 1 93 ? -1.567 -9.045 12.042 1.00 98.75 93 LEU A O 1
ATOM 734 N N . ASP A 1 94 ? -1.924 -9.863 9.973 1.00 98.56 94 ASP A N 1
ATOM 735 C CA . ASP A 1 94 ? -2.144 -11.252 10.395 1.00 98.56 94 ASP A CA 1
ATOM 736 C C . ASP A 1 94 ? -0.877 -11.872 10.993 1.00 98.56 94 ASP A C 1
ATOM 738 O O . ASP A 1 94 ? -0.925 -12.426 12.093 1.00 98.56 94 ASP A O 1
ATOM 742 N N . ILE A 1 95 ? 0.274 -11.722 10.326 1.00 98.62 95 ILE A N 1
ATOM 743 C CA . ILE A 1 95 ? 1.584 -12.161 10.836 1.00 98.62 95 ILE A CA 1
ATOM 744 C C . ILE A 1 95 ? 1.907 -11.454 12.152 1.00 98.62 95 ILE A C 1
ATOM 746 O O . ILE A 1 95 ? 2.395 -12.078 13.099 1.00 98.62 95 ILE A O 1
ATOM 750 N N . TYR A 1 96 ? 1.635 -10.149 12.230 1.00 98.56 96 TYR A N 1
ATOM 751 C CA . TYR A 1 96 ? 1.841 -9.390 13.456 1.00 98.56 96 TYR A CA 1
ATOM 752 C C . TYR A 1 96 ? 0.864 -9.810 14.566 1.00 98.56 96 TYR A C 1
ATOM 754 O O . TYR A 1 96 ? 1.171 -9.624 15.744 1.00 98.56 96 TYR A O 1
ATOM 762 N N . GLY A 1 97 ? -0.269 -10.432 14.231 1.00 98.19 97 GLY A N 1
ATOM 763 C CA . GLY A 1 97 ? -1.248 -10.971 15.172 1.00 98.19 97 GLY A CA 1
ATOM 764 C C . GLY A 1 97 ? -2.244 -9.929 15.677 1.00 98.19 97 GLY A C 1
ATOM 765 O O . GLY A 1 97 ? -2.495 -9.874 16.883 1.00 98.19 97 GLY A O 1
ATOM 766 N N . VAL A 1 98 ? -2.766 -9.087 14.781 1.00 97.31 98 VAL A N 1
ATOM 767 C CA . VAL A 1 98 ? -3.838 -8.116 15.068 1.00 97.31 98 VAL A CA 1
ATOM 768 C C . VAL A 1 98 ? -5.121 -8.544 14.370 1.00 97.31 98 VAL A C 1
ATOM 770 O O . VAL A 1 98 ? -5.098 -8.905 13.195 1.00 97.31 98 VAL A O 1
ATOM 773 N N . GLU A 1 99 ? -6.253 -8.484 15.076 1.00 98.00 99 GLU A N 1
ATOM 774 C CA . GLU A 1 99 ? -7.548 -8.756 14.453 1.00 98.00 99 GLU A CA 1
ATOM 775 C C . GLU A 1 99 ? -7.847 -7.678 13.407 1.00 98.00 99 GLU A C 1
ATOM 777 O O . GLU A 1 99 ? -7.967 -6.491 13.716 1.00 98.00 99 GLU A O 1
ATOM 782 N N . CYS A 1 100 ? -7.971 -8.093 12.150 1.00 98.25 100 CYS A N 1
ATOM 783 C CA . CYS A 1 100 ? -8.226 -7.177 11.055 1.00 98.25 100 CYS A CA 1
ATOM 784 C C . CYS A 1 100 ? -9.174 -7.770 10.013 1.00 98.25 100 CYS A C 1
ATOM 786 O O . CYS A 1 100 ? -9.225 -8.980 9.785 1.00 98.25 100 CYS A O 1
ATOM 788 N N . GLY A 1 101 ? -9.938 -6.890 9.373 1.00 97.19 101 GLY A N 1
ATOM 789 C CA . GLY A 1 101 ? -10.707 -7.186 8.168 1.00 97.19 101 GLY A CA 1
ATOM 790 C C . GLY A 1 101 ? -10.352 -6.192 7.076 1.00 97.19 101 GLY A C 1
ATOM 791 O O . GLY A 1 101 ? -9.709 -5.181 7.348 1.00 97.19 101 GLY A O 1
ATOM 792 N N . PHE A 1 102 ? -10.769 -6.474 5.850 1.00 97.00 102 PHE A N 1
ATOM 793 C CA . PHE A 1 102 ? -10.549 -5.578 4.723 1.00 97.00 102 PHE A CA 1
ATOM 794 C C . PHE A 1 102 ? -11.841 -5.351 3.945 1.00 97.00 102 PHE A C 1
ATOM 796 O O . PHE A 1 102 ? -12.810 -6.101 4.095 1.00 97.00 102 PHE A O 1
ATOM 803 N N . TYR A 1 103 ? -11.838 -4.311 3.122 1.00 94.44 103 TYR A N 1
ATOM 804 C CA . TYR A 1 103 ? -12.850 -4.079 2.110 1.00 94.44 103 TYR A CA 1
ATOM 805 C C . TYR A 1 103 ? -12.215 -3.501 0.849 1.00 94.44 103 TYR A C 1
ATOM 807 O O . TYR A 1 103 ? -11.382 -2.602 0.947 1.00 94.44 103 TYR A O 1
ATOM 815 N N . ILE A 1 104 ? -12.639 -3.991 -0.314 1.00 91.75 104 ILE A N 1
ATOM 816 C CA . ILE A 1 104 ? -12.272 -3.438 -1.624 1.00 91.75 104 ILE A CA 1
ATOM 817 C C . ILE A 1 104 ? -13.543 -2.909 -2.308 1.00 91.75 104 ILE A C 1
ATOM 819 O O . ILE A 1 104 ? -14.480 -3.688 -2.497 1.00 91.75 104 ILE A O 1
ATOM 823 N N . PRO A 1 105 ? -13.632 -1.613 -2.650 1.00 87.88 105 PRO A N 1
ATOM 824 C CA . PRO A 1 105 ? -14.863 -1.012 -3.151 1.00 87.88 105 PRO A CA 1
ATOM 825 C C . PRO A 1 105 ? -15.288 -1.535 -4.523 1.00 87.88 105 PRO A C 1
ATOM 827 O O . PRO A 1 105 ? -14.466 -1.863 -5.375 1.00 87.88 105 PRO A O 1
ATOM 830 N N . ASP A 1 106 ? -16.601 -1.577 -4.760 1.00 84.00 106 ASP A N 1
ATOM 831 C CA . ASP A 1 106 ? -17.130 -1.743 -6.113 1.00 84.00 106 ASP A CA 1
ATOM 832 C C . ASP A 1 106 ? -17.052 -0.405 -6.859 1.00 84.00 106 ASP A C 1
ATOM 834 O O . ASP A 1 106 ? -17.789 0.541 -6.560 1.00 84.00 106 ASP A O 1
ATOM 838 N N . ARG A 1 107 ? -16.187 -0.345 -7.875 1.00 82.12 107 ARG A N 1
ATOM 839 C CA . ARG A 1 107 ? -15.954 0.863 -8.675 1.00 82.12 107 ARG A CA 1
ATOM 840 C C . ARG A 1 107 ? -17.232 1.477 -9.252 1.00 82.12 107 ARG A C 1
ATOM 842 O O . ARG A 1 107 ? -17.314 2.699 -9.372 1.00 82.12 107 ARG A O 1
ATOM 849 N N . PHE A 1 108 ? -18.191 0.660 -9.686 1.00 80.69 108 PHE A N 1
ATOM 850 C CA . PHE A 1 108 ? -19.384 1.143 -10.385 1.00 80.69 108 PHE A CA 1
ATOM 851 C C . PHE A 1 108 ? -20.479 1.584 -9.425 1.00 80.69 108 PHE A C 1
ATOM 853 O O . PHE A 1 108 ? -21.170 2.565 -9.702 1.00 80.69 108 PHE A O 1
ATOM 860 N N . ASN A 1 109 ? -20.641 0.859 -8.321 1.00 79.56 109 ASN A N 1
ATOM 861 C CA . ASN A 1 109 ? -21.721 1.101 -7.370 1.00 79.56 109 ASN A CA 1
ATOM 862 C C . ASN A 1 109 ? -21.334 2.108 -6.282 1.00 79.56 109 ASN A C 1
ATOM 864 O O . ASN A 1 109 ? -22.182 2.869 -5.817 1.00 79.56 109 ASN A O 1
ATOM 868 N N . GLU A 1 110 ? -20.068 2.116 -5.873 1.00 80.31 110 GLU A N 1
ATOM 869 C CA . GLU A 1 110 ? -19.593 2.871 -4.708 1.00 80.31 110 GLU A CA 1
ATOM 870 C C . GLU A 1 110 ? -18.578 3.952 -5.065 1.00 80.31 110 GLU A C 1
ATOM 872 O O . GLU A 1 110 ? -18.387 4.892 -4.294 1.00 80.31 110 GLU A O 1
ATOM 877 N N . GLY A 1 111 ? -17.953 3.842 -6.237 1.00 83.56 111 GLY A N 1
ATOM 878 C CA . GLY A 1 111 ? -16.896 4.744 -6.665 1.00 83.56 111 GLY A CA 1
ATOM 879 C C . GLY A 1 111 ? -15.528 4.333 -6.124 1.00 83.56 111 GLY A C 1
ATOM 880 O O . GLY A 1 111 ? -15.227 3.151 -5.989 1.00 83.56 111 GLY A O 1
ATOM 881 N N . TYR A 1 112 ? -14.676 5.328 -5.893 1.00 84.75 112 TYR A N 1
ATOM 882 C CA . TYR A 1 112 ? -13.267 5.154 -5.545 1.00 84.75 112 TYR A CA 1
ATOM 883 C C . TYR A 1 112 ? -13.006 5.454 -4.064 1.00 84.75 112 TYR A C 1
ATOM 885 O O . TYR A 1 112 ? -13.489 6.464 -3.547 1.00 84.75 112 TYR A O 1
ATOM 893 N N . GLY A 1 113 ? -12.201 4.599 -3.425 1.00 87.31 113 GLY A N 1
ATOM 894 C CA . GLY A 1 113 ? -11.695 4.780 -2.066 1.00 87.31 113 GLY A CA 1
ATOM 895 C C . GLY A 1 113 ? -12.724 4.668 -0.933 1.00 87.31 113 GLY A C 1
ATOM 896 O O . GLY A 1 113 ? -13.862 4.218 -1.100 1.00 87.31 113 GLY A O 1
ATOM 897 N N . LEU A 1 114 ? -12.290 5.066 0.266 1.00 94.56 114 LEU A N 1
ATOM 898 C CA . LEU A 1 114 ? -13.098 5.050 1.485 1.00 94.56 114 LEU A CA 1
ATOM 899 C C . LEU A 1 114 ? -14.319 5.985 1.387 1.00 94.56 114 LEU A C 1
ATOM 901 O O . LEU A 1 114 ? -14.186 7.175 1.107 1.00 94.56 114 LEU A O 1
ATOM 905 N N . ASN A 1 115 ? -15.505 5.466 1.723 1.00 94.69 115 ASN A N 1
ATOM 906 C CA . ASN A 1 115 ? -16.751 6.235 1.783 1.00 94.69 115 ASN A CA 1
ATOM 907 C C . ASN A 1 115 ? -17.458 6.113 3.146 1.00 94.69 115 ASN A C 1
ATOM 909 O O . ASN A 1 115 ? -17.211 5.182 3.918 1.00 94.69 115 ASN A O 1
ATOM 913 N N . GLU A 1 116 ? -18.374 7.044 3.424 1.00 96.50 116 GLU A N 1
ATOM 914 C CA . GLU A 1 116 ? -19.102 7.144 4.697 1.00 96.50 116 GLU A CA 1
ATOM 915 C C . GLU A 1 116 ? -19.879 5.868 5.061 1.00 96.50 116 GLU A C 1
ATOM 917 O O . GLU A 1 116 ? -19.872 5.443 6.217 1.00 96.50 116 GLU A O 1
ATOM 922 N N . ASN A 1 117 ? -20.503 5.207 4.078 1.00 95.12 117 ASN A N 1
ATOM 923 C CA . ASN A 1 117 ? -21.258 3.976 4.326 1.00 95.12 117 ASN A CA 1
ATOM 924 C C . ASN A 1 117 ? -20.343 2.857 4.837 1.00 95.12 117 ASN A C 1
ATOM 926 O O . ASN A 1 117 ? -20.720 2.117 5.748 1.00 95.12 117 ASN A O 1
ATOM 930 N N . ARG A 1 118 ? -19.131 2.731 4.281 1.00 94.44 118 ARG A N 1
ATOM 931 C CA . ARG A 1 118 ? -18.159 1.716 4.718 1.00 94.44 118 ARG A CA 1
ATOM 932 C C . ARG A 1 118 ? -17.558 2.036 6.073 1.00 94.44 118 ARG A C 1
ATOM 934 O O . ARG A 1 118 ? -17.404 1.120 6.876 1.00 94.44 118 ARG A O 1
ATOM 941 N N . VAL A 1 119 ? -17.319 3.312 6.364 1.00 97.94 119 VAL A N 1
ATOM 942 C CA . VAL A 1 119 ? -16.938 3.761 7.710 1.00 97.94 119 VAL A CA 1
ATOM 943 C C . VAL A 1 119 ? -18.003 3.361 8.731 1.00 97.94 119 VAL A C 1
ATOM 945 O O . VAL A 1 119 ? -17.679 2.734 9.738 1.00 97.94 119 VAL A O 1
ATOM 948 N N . TYR A 1 120 ? -19.279 3.642 8.449 1.00 97.75 120 TYR A N 1
ATOM 949 C CA . TYR A 1 120 ? -20.373 3.298 9.357 1.00 97.75 120 TYR A CA 1
ATOM 950 C C . TYR A 1 120 ? -20.496 1.781 9.569 1.00 97.75 120 TYR A C 1
ATOM 952 O O . TYR A 1 120 ? -20.599 1.318 10.702 1.00 97.75 120 TYR A O 1
ATOM 960 N N . GLN A 1 121 ? -20.400 0.984 8.502 1.00 96.56 121 GLN A N 1
ATOM 961 C CA . GLN A 1 121 ? -20.426 -0.480 8.611 1.00 96.56 121 GLN A CA 1
ATOM 962 C C . GLN A 1 121 ? -19.227 -1.043 9.385 1.00 96.56 121 GLN A C 1
ATOM 964 O O . GLN A 1 121 ? -19.372 -2.026 10.114 1.00 96.56 121 GLN A O 1
ATOM 969 N N . ALA A 1 122 ? -18.039 -0.456 9.221 1.00 97.69 122 ALA A N 1
ATOM 970 C CA . ALA A 1 122 ? -16.864 -0.842 9.990 1.00 97.69 122 ALA A CA 1
ATOM 971 C C . ALA A 1 122 ? -17.070 -0.529 11.482 1.00 97.69 122 ALA A C 1
ATOM 973 O O . ALA A 1 122 ? -16.855 -1.391 12.336 1.00 97.69 122 ALA A O 1
ATOM 974 N N . TYR A 1 123 ? -17.585 0.659 11.798 1.00 98.44 123 TYR A N 1
ATOM 975 C CA . TYR A 1 123 ? -17.959 1.027 13.161 1.00 98.44 123 TYR A CA 1
ATOM 976 C C . TYR A 1 123 ? -18.970 0.042 13.776 1.00 98.44 123 TYR A C 1
ATOM 978 O O . TYR A 1 123 ? -18.738 -0.475 14.869 1.00 98.44 123 TYR A O 1
ATOM 986 N N . GLU A 1 124 ? -20.047 -0.307 13.060 1.00 98.31 124 GLU A N 1
ATOM 987 C CA . GLU A 1 124 ? -21.054 -1.271 13.538 1.00 98.31 124 GLU A CA 1
ATOM 988 C C . GLU A 1 124 ? -20.477 -2.673 13.794 1.00 98.31 124 GLU A C 1
ATOM 990 O O . GLU A 1 124 ? -20.944 -3.394 14.678 1.00 98.31 124 GLU A O 1
ATOM 995 N N . LYS A 1 125 ? -19.435 -3.061 13.050 1.00 97.75 125 LYS A N 1
ATOM 996 C CA . LYS A 1 125 ? -18.705 -4.326 13.241 1.00 97.75 125 LYS A CA 1
ATOM 997 C C . LYS A 1 125 ? -17.654 -4.265 14.359 1.00 97.75 125 LYS A C 1
ATOM 999 O O . LYS A 1 125 ? -16.998 -5.274 14.630 1.00 97.75 125 LYS A O 1
ATOM 1004 N N . GLY A 1 126 ? -17.513 -3.121 15.028 1.00 98.06 126 GLY A N 1
ATOM 1005 C CA . GLY A 1 126 ? -16.604 -2.925 16.154 1.00 98.06 126 GLY A CA 1
ATOM 1006 C C . GLY A 1 126 ? -15.152 -2.670 15.753 1.00 98.06 126 GLY A C 1
ATOM 1007 O O . GLY A 1 126 ? -14.258 -2.920 16.560 1.00 98.06 126 GLY A O 1
ATOM 1008 N N . TYR A 1 127 ? -14.900 -2.208 14.525 1.00 98.62 127 TYR A N 1
ATOM 1009 C CA . TYR A 1 127 ? -13.591 -1.671 14.154 1.00 98.62 127 TYR A CA 1
ATOM 1010 C C . TYR A 1 127 ? -13.382 -0.302 14.811 1.00 98.62 127 TYR A C 1
ATOM 1012 O O . TYR A 1 127 ? -14.305 0.508 14.867 1.00 98.62 127 TYR A O 1
ATOM 1020 N N . SER A 1 128 ? -12.174 -0.044 15.311 1.00 98.31 128 SER A N 1
ATOM 1021 C CA . SER A 1 128 ? -11.814 1.221 15.981 1.00 98.31 128 SER A CA 1
ATOM 1022 C C . SER A 1 128 ? -10.650 1.952 15.314 1.00 98.31 128 SER A C 1
ATOM 1024 O O . SER A 1 128 ? -10.421 3.124 15.602 1.00 98.31 128 SER A O 1
ATOM 1026 N N . LEU A 1 129 ? -9.944 1.285 14.398 1.00 98.88 129 LEU A N 1
ATOM 1027 C CA . LEU A 1 129 ? -8.888 1.867 13.577 1.00 98.88 129 LEU A CA 1
ATOM 1028 C C . LEU A 1 129 ? -9.154 1.551 12.104 1.00 98.88 129 LEU A C 1
ATOM 1030 O O . LEU A 1 129 ? -9.359 0.391 11.750 1.00 98.88 129 LEU A O 1
ATOM 1034 N N . ILE A 1 130 ? -9.116 2.572 11.251 1.00 98.88 130 ILE A N 1
ATOM 1035 C CA . ILE A 1 130 ? -9.135 2.440 9.792 1.00 98.88 130 ILE A CA 1
ATOM 1036 C C . ILE A 1 130 ? -7.714 2.631 9.265 1.00 98.88 130 ILE A C 1
ATOM 1038 O O . ILE A 1 130 ? -7.029 3.572 9.659 1.00 98.88 130 ILE A O 1
ATOM 1042 N N . VAL A 1 131 ? -7.286 1.763 8.352 1.00 98.88 131 VAL A N 1
ATOM 1043 C CA . VAL A 1 131 ? -6.062 1.920 7.559 1.00 98.88 131 VAL A CA 1
ATOM 1044 C C . VAL A 1 131 ? -6.469 1.917 6.092 1.00 98.88 131 VAL A C 1
ATOM 1046 O O . VAL A 1 131 ? -6.888 0.881 5.580 1.00 98.88 131 VAL A O 1
ATOM 1049 N N . THR A 1 132 ? -6.393 3.059 5.412 1.00 98.81 132 THR A N 1
ATOM 1050 C CA . THR A 1 132 ? -6.618 3.076 3.959 1.00 98.81 132 THR A CA 1
ATOM 1051 C C . THR A 1 132 ? -5.386 2.544 3.241 1.00 98.81 132 THR A C 1
ATOM 1053 O O . THR A 1 132 ? -4.273 2.678 3.751 1.00 98.81 132 THR A O 1
ATOM 1056 N N . VAL A 1 133 ? -5.574 1.926 2.080 1.00 98.69 133 VAL A N 1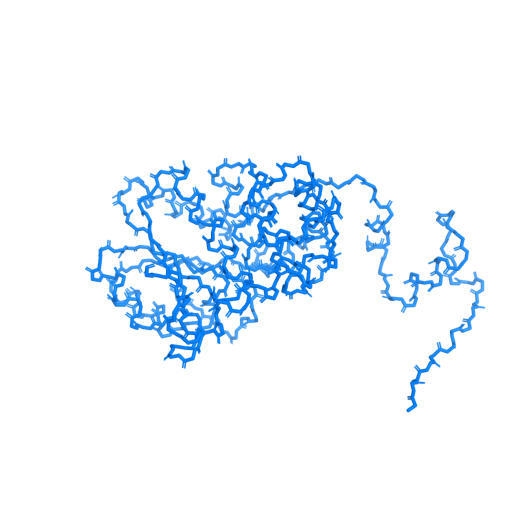
ATOM 1057 C CA . VAL A 1 133 ? -4.491 1.488 1.199 1.00 98.69 133 VAL A CA 1
ATOM 1058 C C . VAL A 1 133 ? -4.821 1.910 -0.216 1.00 98.69 133 VAL A C 1
ATOM 1060 O O . VAL A 1 133 ? -5.867 1.523 -0.735 1.00 98.69 133 VAL A O 1
ATOM 1063 N N . ASP A 1 134 ? -3.914 2.682 -0.809 1.00 98.38 134 ASP A N 1
ATOM 1064 C CA . ASP A 1 134 ? -4.049 3.204 -2.169 1.00 98.38 134 ASP A CA 1
ATOM 1065 C C . ASP A 1 134 ? -5.278 4.109 -2.359 1.00 98.38 134 ASP A C 1
ATOM 1067 O O . ASP A 1 134 ? -5.910 4.154 -3.403 1.00 98.38 134 ASP A O 1
ATOM 1071 N N . ASN A 1 135 ? -5.695 4.770 -1.279 1.00 97.62 135 ASN A N 1
ATOM 1072 C CA . ASN A 1 135 ? -6.732 5.794 -1.291 1.00 97.62 135 ASN A CA 1
ATOM 1073 C C . ASN A 1 135 ? -6.705 6.576 0.027 1.00 97.62 135 ASN A C 1
ATOM 1075 O O . ASN A 1 135 ? -6.005 6.222 0.978 1.00 97.62 135 ASN A O 1
ATOM 1079 N N . GLY A 1 136 ? -7.546 7.604 0.125 1.00 96.81 136 GLY A N 1
ATOM 1080 C CA . GLY A 1 136 ? -7.883 8.247 1.392 1.00 96.81 136 GLY A CA 1
ATOM 1081 C C . GLY A 1 136 ? -7.378 9.677 1.559 1.00 96.81 136 GLY A C 1
ATOM 1082 O O . GLY A 1 136 ? -7.989 10.404 2.342 1.00 96.81 136 GLY A O 1
ATOM 1083 N N . VAL A 1 137 ? -6.363 10.145 0.814 1.00 97.00 137 VAL A N 1
ATOM 1084 C CA . VAL A 1 137 ? -5.852 11.532 0.993 1.00 97.00 137 VAL A CA 1
ATOM 1085 C C . VAL A 1 137 ? -6.917 12.596 0.742 1.00 97.00 137 VAL A C 1
ATOM 1087 O O . VAL A 1 137 ? -6.902 13.637 1.390 1.00 97.00 137 VAL A O 1
ATOM 1090 N N . ASN A 1 138 ? -7.892 12.290 -0.119 1.00 95.81 138 ASN A N 1
ATOM 1091 C CA . ASN A 1 138 ? -9.013 13.171 -0.445 1.00 95.81 138 ASN A CA 1
ATOM 1092 C C . ASN A 1 138 ? -10.374 12.669 0.091 1.00 95.81 138 ASN A C 1
ATOM 1094 O O . ASN A 1 138 ? -11.418 13.210 -0.274 1.00 95.81 138 ASN A O 1
ATOM 1098 N N . ALA A 1 139 ? -10.403 11.654 0.966 1.00 96.31 139 ALA A N 1
ATOM 1099 C CA . ALA A 1 139 ? -11.639 11.069 1.512 1.00 96.31 139 ALA A CA 1
ATOM 1100 C C . ALA A 1 139 ? -12.180 11.844 2.734 1.00 96.31 139 ALA A C 1
ATOM 1102 O O . ALA A 1 139 ? -12.502 11.257 3.770 1.00 96.31 139 ALA A O 1
ATOM 1103 N N . TYR A 1 140 ? -12.261 13.174 2.633 1.00 97.50 140 TYR A N 1
ATOM 1104 C CA . TYR A 1 140 ? -12.507 14.072 3.770 1.00 97.50 140 TYR A CA 1
ATOM 1105 C C . TYR A 1 140 ? -13.776 13.733 4.560 1.00 97.50 140 TYR A C 1
ATOM 1107 O O . TYR A 1 140 ? -13.721 13.630 5.784 1.00 97.50 140 TYR A O 1
ATOM 1115 N N . ASP A 1 141 ? -14.905 13.523 3.878 1.00 97.31 141 ASP A N 1
ATOM 1116 C CA . ASP A 1 141 ? -16.193 13.258 4.532 1.00 97.31 141 ASP A CA 1
ATOM 1117 C C . ASP A 1 141 ? -16.179 11.927 5.294 1.00 97.31 141 ASP A C 1
ATOM 1119 O O . ASP A 1 141 ? -16.573 11.864 6.459 1.00 97.31 141 ASP A O 1
ATOM 1123 N N . ALA A 1 142 ? -15.620 10.878 4.684 1.00 98.06 142 ALA A N 1
ATOM 1124 C CA . ALA A 1 142 ? -15.495 9.570 5.316 1.00 98.06 142 ALA A CA 1
ATOM 1125 C C . ALA A 1 142 ? -14.566 9.614 6.541 1.00 98.06 142 ALA A C 1
ATOM 1127 O O . ALA A 1 142 ? -14.888 9.052 7.591 1.00 98.06 142 ALA A O 1
ATOM 1128 N N . ILE A 1 143 ? -13.442 10.329 6.442 1.00 98.56 143 ILE A N 1
ATOM 1129 C CA . ILE A 1 143 ? -12.502 10.510 7.556 1.00 98.56 143 ILE A CA 1
ATOM 1130 C C . ILE A 1 143 ? -13.163 11.305 8.686 1.00 98.56 143 ILE A C 1
ATOM 1132 O O . ILE A 1 143 ? -13.096 10.896 9.844 1.00 98.56 143 ILE A O 1
ATOM 1136 N N . ASN A 1 144 ? -13.869 12.392 8.370 1.00 98.50 144 ASN A N 1
ATOM 1137 C CA . ASN A 1 144 ? -14.598 13.187 9.360 1.00 98.50 144 ASN A CA 1
ATOM 1138 C C . ASN A 1 144 ? -15.667 12.361 10.085 1.00 98.50 144 ASN A C 1
ATOM 1140 O O . ASN A 1 144 ? -15.784 12.447 11.312 1.00 98.50 144 ASN A O 1
ATOM 1144 N N . LEU A 1 145 ? -16.411 11.527 9.352 1.00 98.62 145 LEU A N 1
ATOM 1145 C CA . LEU A 1 145 ? -17.369 10.602 9.945 1.00 98.62 145 LEU A CA 1
ATOM 1146 C C . LEU A 1 145 ? -16.669 9.618 10.892 1.00 98.62 145 LEU A C 1
ATOM 1148 O O . LEU A 1 145 ? -17.113 9.475 12.031 1.00 98.62 145 LEU A O 1
ATOM 1152 N N . ALA A 1 146 ? -15.556 9.007 10.474 1.00 98.62 146 ALA A N 1
ATOM 1153 C CA . ALA A 1 146 ? -14.791 8.071 11.303 1.00 98.62 146 ALA A CA 1
ATOM 1154 C C . ALA A 1 146 ? -14.351 8.727 12.622 1.00 98.62 146 ALA A C 1
ATOM 1156 O O . ALA A 1 146 ? -14.614 8.189 13.702 1.00 98.62 146 ALA A O 1
ATOM 1157 N N . LYS A 1 147 ? -13.800 9.948 12.551 1.00 98.44 147 LYS A N 1
ATOM 1158 C CA . LYS A 1 147 ? -13.425 10.726 13.741 1.00 98.44 147 LYS A CA 1
ATOM 1159 C C . LYS A 1 147 ? -14.630 11.027 14.632 1.00 98.44 147 LYS A C 1
ATOM 1161 O O . LYS A 1 147 ? -14.527 10.913 15.852 1.00 98.44 147 LYS A O 1
ATOM 1166 N N . SER A 1 148 ? -15.785 11.368 14.056 1.00 98.50 148 SER A N 1
ATOM 1167 C CA . SER A 1 148 ? -17.006 11.635 14.833 1.00 98.50 148 SER A CA 1
ATOM 1168 C C . SER A 1 148 ? -17.554 10.396 15.556 1.00 98.50 148 SER A C 1
ATOM 1170 O O . SER A 1 148 ? -18.187 10.526 16.603 1.00 98.50 148 SER A O 1
ATOM 1172 N N . LEU A 1 149 ? -17.272 9.201 15.025 1.00 98.50 149 LEU A N 1
ATOM 1173 C CA . LEU A 1 149 ? -17.616 7.907 15.619 1.00 98.50 149 LEU A CA 1
ATOM 1174 C C . LEU A 1 149 ? -16.564 7.410 16.627 1.00 98.50 149 LEU A C 1
ATOM 1176 O O . LEU A 1 149 ? -16.740 6.348 17.222 1.00 98.50 149 LEU A O 1
ATOM 1180 N N . GLY A 1 150 ? -15.490 8.177 16.850 1.00 98.31 150 GLY A N 1
ATOM 1181 C CA . GLY A 1 150 ? -14.407 7.821 17.767 1.00 98.31 150 GLY A CA 1
ATOM 1182 C C . GLY A 1 150 ? -13.436 6.782 17.207 1.00 98.31 150 GLY A C 1
ATOM 1183 O O . GLY A 1 150 ? -12.752 6.125 17.988 1.00 98.31 150 GLY A O 1
ATOM 1184 N N . MET A 1 151 ? -13.388 6.613 15.884 1.00 98.75 151 MET A N 1
ATOM 1185 C CA . MET A 1 151 ? -12.391 5.781 15.215 1.00 98.75 151 MET A CA 1
ATOM 1186 C C . MET A 1 151 ? -11.154 6.617 14.883 1.00 98.75 151 MET A C 1
ATOM 1188 O O . MET A 1 151 ? -11.262 7.795 14.529 1.00 98.75 151 MET A O 1
ATOM 1192 N N . ASP A 1 152 ? -9.987 5.988 14.942 1.00 98.81 152 ASP A N 1
ATOM 1193 C CA . ASP A 1 152 ? -8.769 6.569 14.388 1.00 98.81 152 ASP A CA 1
ATOM 1194 C C . ASP A 1 152 ? -8.600 6.173 12.922 1.00 98.81 152 ASP A C 1
ATOM 1196 O O . ASP A 1 152 ? -9.104 5.137 12.476 1.00 98.81 152 ASP A O 1
ATOM 1200 N N . VAL A 1 153 ? -7.883 7.000 12.165 1.00 98.88 153 VAL A N 1
ATOM 1201 C CA . VAL A 1 153 ? -7.637 6.793 10.737 1.00 98.88 153 VAL A CA 1
ATOM 1202 C C . VAL A 1 153 ? -6.159 6.989 10.419 1.00 98.88 153 VAL A C 1
ATOM 1204 O O . VAL A 1 153 ? -5.594 8.059 10.643 1.00 98.88 153 VAL A O 1
ATOM 1207 N N . ILE A 1 154 ? -5.553 5.961 9.834 1.00 98.88 154 ILE A N 1
ATOM 1208 C CA . ILE A 1 154 ? -4.266 6.028 9.145 1.00 98.88 154 ILE A CA 1
ATOM 1209 C C . ILE A 1 154 ? -4.562 6.040 7.647 1.00 98.88 154 ILE A C 1
ATOM 1211 O O . ILE A 1 154 ? -5.138 5.089 7.120 1.00 98.88 154 ILE A O 1
ATOM 1215 N N . VAL A 1 155 ? -4.157 7.100 6.957 1.00 98.81 155 VAL A N 1
ATOM 1216 C CA . VAL A 1 155 ? -4.217 7.164 5.496 1.00 98.81 155 VAL A CA 1
ATOM 1217 C C . VAL A 1 155 ? -2.911 6.632 4.919 1.00 98.81 155 VAL A C 1
ATOM 1219 O O . VAL A 1 155 ? -1.850 7.119 5.307 1.00 98.81 155 VAL A O 1
ATOM 1222 N N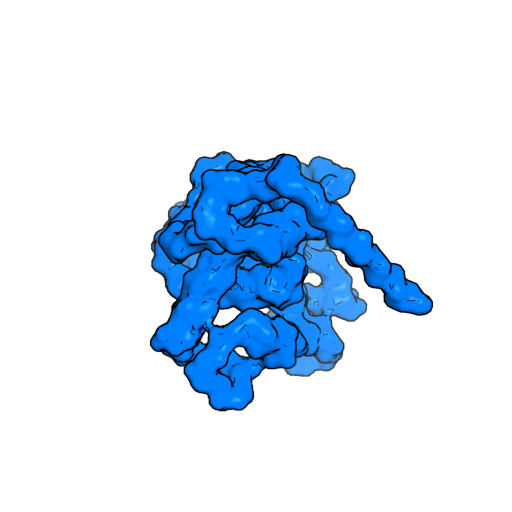 . THR A 1 156 ? -2.963 5.659 4.006 1.00 98.75 156 THR A N 1
ATOM 1223 C CA . THR A 1 156 ? -1.794 5.225 3.220 1.00 98.75 156 THR A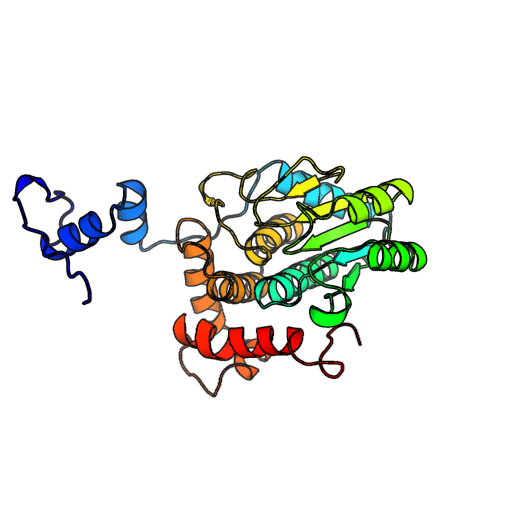 CA 1
ATOM 1224 C C . THR A 1 156 ? -2.121 5.306 1.733 1.00 98.75 156 THR A C 1
ATOM 1226 O O . THR A 1 156 ? -3.051 4.660 1.253 1.00 98.75 156 THR A O 1
ATOM 1229 N N . ASP A 1 157 ? -1.409 6.177 1.023 1.00 98.50 157 ASP A N 1
ATOM 1230 C CA . ASP A 1 157 ? -1.771 6.603 -0.331 1.00 98.50 157 ASP A CA 1
ATOM 1231 C C . ASP A 1 157 ? -0.543 7.182 -1.054 1.00 98.50 157 ASP A C 1
ATOM 1233 O O . ASP A 1 157 ? 0.485 7.454 -0.426 1.00 98.50 157 ASP A O 1
ATOM 1237 N N . HIS A 1 158 ? -0.665 7.404 -2.358 1.00 98.12 158 HIS A N 1
ATOM 1238 C CA . HIS A 1 158 ? 0.336 8.044 -3.215 1.00 98.12 158 HIS A CA 1
ATOM 1239 C C . HIS A 1 158 ? -0.253 9.076 -4.202 1.00 98.12 158 HIS A C 1
ATOM 1241 O O . HIS A 1 158 ? 0.487 9.705 -4.967 1.00 98.12 158 HIS A O 1
ATOM 1247 N N . HIS A 1 159 ? -1.577 9.251 -4.198 1.00 97.44 159 HIS A N 1
ATOM 1248 C CA . HIS A 1 159 ? -2.278 10.207 -5.046 1.00 97.44 159 HIS A CA 1
ATOM 1249 C C . HIS A 1 159 ? -2.016 11.668 -4.658 1.00 97.44 159 HIS A C 1
ATOM 1251 O O . HIS A 1 159 ? -1.640 11.998 -3.539 1.00 97.44 159 HIS A O 1
ATOM 1257 N N . VAL A 1 160 ? -2.300 12.586 -5.586 1.00 96.69 160 VAL A N 1
ATOM 1258 C CA . VAL A 1 160 ? -2.173 14.027 -5.330 1.00 96.69 160 VAL A CA 1
ATOM 1259 C C . VAL A 1 160 ? -3.042 14.450 -4.142 1.00 96.69 160 VAL A C 1
ATOM 1261 O O . VAL A 1 160 ? -4.250 14.207 -4.109 1.00 96.69 160 VAL A O 1
ATOM 1264 N N . ILE A 1 161 ? -2.410 15.124 -3.183 1.00 96.25 161 ILE A N 1
ATOM 1265 C CA . ILE A 1 161 ? -3.060 15.672 -1.995 1.00 96.25 161 ILE A CA 1
ATOM 1266 C C . ILE A 1 161 ? -3.659 17.038 -2.349 1.00 96.25 161 ILE A C 1
ATOM 1268 O O . ILE A 1 161 ? -2.922 18.000 -2.577 1.00 96.25 161 ILE A O 1
ATOM 1272 N N . ASP A 1 162 ? -4.990 17.137 -2.374 1.00 93.38 162 ASP A N 1
ATOM 1273 C CA . ASP A 1 162 ? -5.690 18.382 -2.728 1.00 93.38 162 ASP A CA 1
ATOM 1274 C C . ASP A 1 162 ? -5.923 19.312 -1.520 1.00 93.38 162 ASP A C 1
ATOM 1276 O O . ASP A 1 162 ? -6.243 20.493 -1.685 1.00 93.38 162 ASP A O 1
ATOM 1280 N N . GLY A 1 163 ? -5.766 18.802 -0.296 1.00 91.94 163 GLY A N 1
ATOM 1281 C CA . GLY A 1 163 ? -6.095 19.515 0.934 1.00 91.94 163 GLY A CA 1
ATOM 1282 C C . GLY A 1 163 ? -5.688 18.770 2.204 1.00 91.94 163 GLY A C 1
ATOM 1283 O O . GLY A 1 163 ? -5.203 17.642 2.175 1.00 91.94 163 GLY A O 1
ATOM 1284 N N . GLU A 1 164 ? -5.862 19.433 3.347 1.00 91.25 164 GLU A N 1
ATOM 1285 C CA . GLU A 1 164 ? -5.557 18.843 4.651 1.00 91.25 164 GLU A CA 1
ATOM 1286 C C . GLU A 1 164 ? -6.670 17.886 5.097 1.00 91.25 164 GLU A C 1
ATOM 1288 O O . GLU A 1 164 ? -7.859 18.200 5.016 1.00 91.25 164 GLU A O 1
ATOM 1293 N N . THR A 1 165 ? -6.273 16.720 5.604 1.00 94.62 165 THR A N 1
ATOM 1294 C CA . THR A 1 165 ? -7.173 15.692 6.136 1.00 94.62 165 THR A CA 1
ATOM 1295 C C . THR A 1 165 ? -7.134 15.649 7.665 1.00 94.62 165 THR A C 1
ATOM 1297 O O . THR A 1 165 ? -6.113 15.953 8.277 1.00 94.62 165 THR A O 1
ATOM 1300 N N . ASN A 1 166 ? -8.237 15.223 8.290 1.00 96.88 166 ASN A N 1
ATOM 1301 C CA . ASN A 1 166 ? -8.344 15.023 9.743 1.00 96.88 166 ASN A CA 1
ATOM 1302 C C . ASN A 1 166 ? -7.889 13.622 10.205 1.00 96.88 166 ASN A C 1
ATOM 1304 O O . ASN A 1 166 ? -8.219 13.200 11.315 1.00 96.88 166 ASN A O 1
ATOM 1308 N N . ALA A 1 167 ? -7.175 12.879 9.355 1.00 98.19 167 ALA A N 1
ATOM 1309 C CA . ALA A 1 167 ? -6.588 11.594 9.719 1.00 98.19 167 ALA A CA 1
ATOM 1310 C C . ALA A 1 167 ? -5.528 11.750 10.825 1.00 98.19 167 ALA A C 1
ATOM 1312 O O . ALA A 1 167 ? -4.822 12.756 10.891 1.00 98.19 167 ALA A O 1
ATOM 1313 N N . ASP A 1 168 ? -5.384 10.734 11.675 1.00 98.62 168 ASP A N 1
ATOM 1314 C CA . ASP A 1 168 ? -4.407 10.726 12.771 1.00 98.62 168 ASP A CA 1
ATOM 1315 C C . ASP A 1 168 ? -2.976 10.566 12.256 1.00 98.62 168 ASP A C 1
ATOM 1317 O O . ASP A 1 168 ? -2.030 11.121 12.820 1.00 98.62 168 ASP A O 1
ATOM 1321 N N . VAL A 1 169 ? -2.816 9.803 11.173 1.00 98.56 169 VAL A N 1
ATOM 1322 C CA . VAL A 1 169 ? -1.544 9.624 10.475 1.00 98.56 169 VAL A CA 1
ATOM 1323 C C . VAL A 1 169 ? -1.795 9.619 8.975 1.00 98.56 169 VAL A C 1
ATOM 1325 O O . VAL A 1 169 ? -2.719 8.964 8.502 1.00 98.56 169 VAL A O 1
ATOM 1328 N N . VAL A 1 170 ? -0.939 10.305 8.221 1.00 98.62 170 VAL A N 1
ATOM 1329 C CA . VAL A 1 170 ? -0.897 10.221 6.759 1.00 98.62 170 VAL A CA 1
ATOM 1330 C C . VAL A 1 170 ? 0.469 9.694 6.351 1.00 98.62 170 VAL A C 1
ATOM 1332 O O . VAL A 1 170 ? 1.494 10.317 6.630 1.00 98.62 170 VAL A O 1
ATOM 1335 N N . VAL A 1 171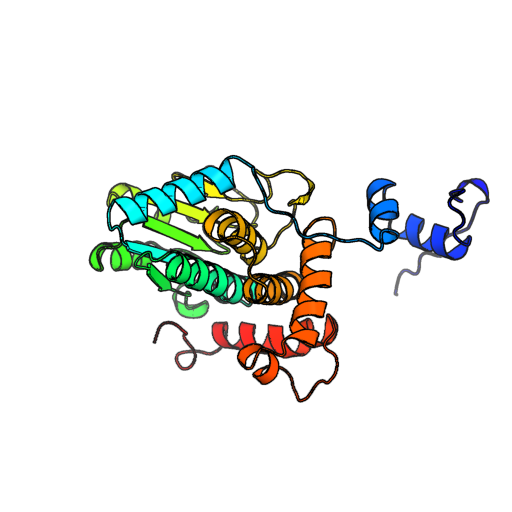 ? 0.480 8.533 5.710 1.00 98.69 171 VAL A N 1
ATOM 1336 C CA . VAL A 1 171 ? 1.656 7.883 5.142 1.00 98.69 171 VAL A CA 1
ATOM 1337 C C . VAL A 1 171 ? 1.605 8.078 3.637 1.00 98.69 171 VAL A C 1
ATOM 1339 O O . VAL A 1 171 ? 0.800 7.459 2.949 1.00 98.69 171 VAL A O 1
ATOM 1342 N N . HIS A 1 172 ? 2.461 8.965 3.145 1.00 98.56 172 HIS A N 1
ATOM 1343 C CA . HIS A 1 172 ? 2.489 9.362 1.745 1.00 98.56 172 HIS A CA 1
ATOM 1344 C C . HIS A 1 172 ? 3.940 9.570 1.294 1.00 98.56 172 HIS A C 1
ATOM 1346 O O . HIS A 1 172 ? 4.720 10.105 2.091 1.00 98.56 172 HIS A O 1
ATOM 1352 N N . PRO A 1 173 ? 4.321 9.198 0.057 1.00 97.69 173 PRO A N 1
ATOM 1353 C CA . PRO A 1 173 ? 5.670 9.404 -0.477 1.00 97.69 173 PRO A CA 1
ATOM 1354 C C . PRO A 1 173 ? 6.195 10.836 -0.314 1.00 97.69 173 PRO A C 1
ATOM 1356 O O . PRO A 1 173 ? 7.352 11.023 0.041 1.00 97.69 173 PRO A O 1
ATOM 1359 N N . ASP A 1 174 ? 5.333 11.844 -0.474 1.00 96.31 174 ASP A N 1
ATOM 1360 C CA . ASP A 1 174 ? 5.698 13.265 -0.304 1.00 96.31 174 ASP A CA 1
ATOM 1361 C C . ASP A 1 174 ? 6.117 13.644 1.129 1.00 96.31 174 ASP A C 1
ATOM 1363 O O . ASP A 1 174 ? 6.693 14.711 1.351 1.00 96.31 174 ASP A O 1
ATOM 1367 N N . TYR A 1 175 ? 5.836 12.783 2.110 1.00 96.56 175 TYR A N 1
ATOM 1368 C CA . TYR A 1 175 ? 6.247 12.940 3.507 1.00 96.56 175 TYR A CA 1
ATOM 1369 C C . TYR A 1 175 ? 7.398 12.005 3.896 1.00 96.56 175 TYR A C 1
ATOM 1371 O O . TYR A 1 175 ? 7.648 11.816 5.090 1.00 96.56 175 TYR A O 1
ATOM 1379 N N . MET A 1 176 ? 8.069 11.404 2.913 1.00 97.25 176 MET A N 1
ATOM 1380 C CA . MET A 1 176 ? 9.206 10.506 3.099 1.00 97.25 176 MET A CA 1
ATOM 1381 C C . MET A 1 176 ? 10.483 11.076 2.473 1.00 97.25 176 MET A C 1
ATOM 1383 O O . MET A 1 176 ? 10.465 12.054 1.724 1.00 97.25 176 MET A O 1
ATOM 1387 N N . ASP A 1 177 ? 11.615 10.441 2.771 1.00 96.44 177 ASP A N 1
ATOM 1388 C CA . ASP A 1 177 ? 12.875 10.698 2.080 1.00 96.44 177 ASP A CA 1
ATOM 1389 C C . ASP A 1 177 ? 12.741 10.536 0.554 1.00 96.44 177 ASP A C 1
ATOM 1391 O O . ASP A 1 177 ? 12.088 9.617 0.063 1.00 96.44 177 ASP A O 1
ATOM 1395 N N . GLU A 1 178 ? 13.508 11.332 -0.205 1.00 93.88 178 GLU A N 1
ATOM 1396 C CA . GLU A 1 178 ? 13.493 11.388 -1.683 1.00 93.88 178 GLU A CA 1
ATOM 1397 C C . GLU A 1 178 ? 13.609 10.012 -2.373 1.00 93.88 178 GLU A C 1
ATOM 1399 O O . GLU A 1 178 ? 13.138 9.819 -3.493 1.00 93.88 178 GLU A O 1
ATOM 1404 N N . LYS A 1 179 ? 14.248 9.033 -1.719 1.00 93.75 179 LYS A N 1
ATOM 1405 C CA . LYS A 1 179 ? 14.381 7.664 -2.243 1.00 93.75 179 LYS A CA 1
ATOM 1406 C C . LYS A 1 179 ? 13.043 6.919 -2.355 1.00 93.75 179 LYS A C 1
ATOM 1408 O O . LYS A 1 179 ? 12.967 5.970 -3.131 1.00 93.75 179 LYS A O 1
ATOM 1413 N N . PHE A 1 180 ? 12.024 7.341 -1.614 1.00 96.75 180 PHE A N 1
ATOM 1414 C CA . PHE A 1 180 ? 10.674 6.778 -1.616 1.00 96.75 180 PHE A CA 1
ATOM 1415 C C . PHE A 1 180 ? 9.680 7.620 -2.421 1.00 96.75 180 PHE A C 1
ATOM 1417 O O . PHE A 1 180 ? 8.509 7.261 -2.504 1.00 96.75 180 PHE A O 1
ATOM 1424 N N . ASN A 1 181 ? 10.121 8.718 -3.040 1.00 93.50 181 ASN A N 1
ATOM 1425 C CA . ASN A 1 181 ? 9.237 9.530 -3.869 1.00 93.50 181 ASN A CA 1
ATOM 1426 C C . ASN A 1 181 ? 8.676 8.703 -5.030 1.00 93.50 181 ASN A C 1
ATOM 1428 O O . ASN A 1 181 ? 9.423 8.043 -5.758 1.00 93.50 181 ASN A O 1
ATOM 1432 N N . GLY A 1 182 ? 7.360 8.794 -5.219 1.00 94.75 182 GLY A N 1
ATOM 1433 C CA . GLY A 1 182 ? 6.648 8.110 -6.292 1.00 94.75 182 GLY A CA 1
ATOM 1434 C C . GLY A 1 182 ? 6.418 6.617 -6.065 1.00 94.75 182 GLY A C 1
ATOM 1435 O O . GLY A 1 182 ? 6.108 5.934 -7.037 1.00 94.75 182 GLY A O 1
ATOM 1436 N N . LEU A 1 183 ? 6.578 6.085 -4.843 1.00 98.38 183 LEU A N 1
ATOM 1437 C CA . LEU A 1 183 ? 6.034 4.758 -4.519 1.00 98.38 183 LEU A CA 1
ATOM 1438 C C . LEU A 1 183 ? 4.533 4.715 -4.851 1.00 98.38 183 LEU A C 1
ATOM 1440 O O . LEU A 1 183 ? 3.832 5.689 -4.599 1.00 98.38 183 LEU A O 1
ATOM 1444 N N . CYS A 1 184 ? 4.060 3.584 -5.368 1.00 98.62 184 CYS A N 1
ATOM 1445 C CA . CYS A 1 184 ? 2.633 3.280 -5.495 1.00 98.62 184 CYS A CA 1
ATOM 1446 C C . CYS A 1 184 ? 2.034 2.896 -4.120 1.00 98.62 184 CYS A C 1
ATOM 1448 O O . CYS A 1 184 ? 2.790 2.681 -3.158 1.00 98.62 184 CYS A O 1
ATOM 1450 N N . GLY A 1 185 ? 0.713 2.771 -3.993 1.00 98.62 185 GLY A N 1
ATOM 1451 C CA . GLY A 1 185 ? 0.020 2.421 -2.748 1.00 98.62 185 GLY A CA 1
ATOM 1452 C C . GLY A 1 185 ? 0.535 1.128 -2.098 1.00 98.62 185 GLY A C 1
ATOM 1453 O O . GLY A 1 185 ? 0.859 1.102 -0.905 1.00 98.62 185 GLY A O 1
ATOM 1454 N N . ALA A 1 186 ? 0.749 0.064 -2.871 1.00 98.81 186 ALA A N 1
ATOM 1455 C CA . ALA A 1 186 ? 1.373 -1.174 -2.401 1.00 98.81 186 ALA A CA 1
ATOM 1456 C C . ALA A 1 186 ? 2.844 -0.988 -2.001 1.00 98.81 186 ALA A C 1
ATOM 1458 O O . ALA A 1 186 ? 3.336 -1.667 -1.096 1.00 98.81 186 ALA A O 1
ATOM 1459 N N . GLY A 1 187 ? 3.558 -0.064 -2.649 1.00 98.69 187 GLY A N 1
ATOM 1460 C CA . GLY A 1 187 ? 4.909 0.344 -2.263 1.00 98.69 187 GLY A CA 1
ATOM 1461 C C . GLY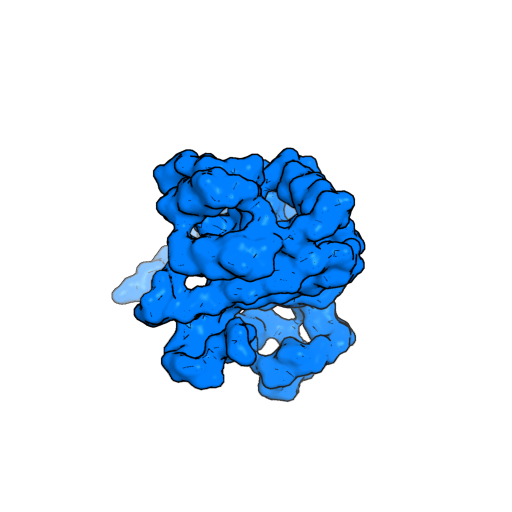 A 1 187 ? 4.938 1.010 -0.887 1.00 98.69 187 GLY A C 1
ATOM 1462 O O . GLY A 1 187 ? 5.838 0.723 -0.090 1.00 98.69 187 GLY A O 1
ATOM 1463 N N . VAL A 1 188 ? 3.931 1.833 -0.575 1.00 98.81 188 VAL A N 1
ATOM 1464 C CA . VAL A 1 188 ? 3.723 2.436 0.752 1.00 98.81 188 VAL A CA 1
ATOM 1465 C C . VAL A 1 188 ? 3.354 1.366 1.787 1.00 98.81 188 VAL A C 1
ATOM 1467 O O . VAL A 1 188 ? 3.976 1.303 2.853 1.00 98.81 188 VAL A O 1
ATOM 1470 N N . ALA A 1 189 ? 2.424 0.462 1.462 1.00 98.81 189 ALA A N 1
ATOM 1471 C CA . ALA A 1 189 ? 2.057 -0.666 2.325 1.00 98.81 189 ALA A CA 1
ATOM 1472 C C . ALA A 1 189 ? 3.266 -1.569 2.642 1.00 98.81 189 ALA A C 1
ATOM 1474 O O . ALA A 1 189 ? 3.436 -2.013 3.782 1.00 98.81 189 ALA A O 1
ATOM 1475 N N . LEU A 1 190 ? 4.159 -1.786 1.669 1.00 98.81 190 LEU A N 1
ATOM 1476 C CA . LEU A 1 190 ? 5.413 -2.517 1.859 1.00 98.81 190 LEU A CA 1
ATOM 1477 C C . LEU A 1 190 ? 6.342 -1.831 2.874 1.00 98.81 190 LEU A C 1
ATOM 1479 O O . LEU A 1 190 ? 6.995 -2.533 3.648 1.00 98.81 190 LEU A O 1
ATOM 1483 N N . GLN A 1 191 ? 6.392 -0.492 2.922 1.00 98.69 191 GLN A N 1
ATOM 1484 C CA . GLN A 1 191 ? 7.196 0.220 3.929 1.00 98.69 191 GLN A CA 1
ATOM 1485 C C . GLN A 1 191 ? 6.690 -0.072 5.342 1.00 98.69 191 GLN A C 1
ATOM 1487 O O . GLN A 1 191 ? 7.475 -0.456 6.211 1.00 98.69 191 GLN A O 1
ATOM 1492 N N . ILE A 1 192 ? 5.374 0.037 5.553 1.00 98.81 192 ILE A N 1
ATOM 1493 C CA . ILE A 1 192 ? 4.739 -0.272 6.842 1.00 98.81 192 ILE A CA 1
ATOM 1494 C C . ILE A 1 192 ? 4.990 -1.733 7.210 1.00 98.81 192 ILE A C 1
ATOM 1496 O O . ILE A 1 192 ? 5.421 -2.019 8.327 1.00 98.81 192 ILE A O 1
ATOM 1500 N N . SER A 1 193 ? 4.794 -2.655 6.264 1.00 98.69 193 SER A N 1
ATOM 1501 C CA . SER A 1 193 ? 5.049 -4.076 6.487 1.00 98.69 193 SER A CA 1
ATOM 1502 C C . SER A 1 193 ? 6.491 -4.341 6.928 1.00 98.69 193 SER A C 1
ATOM 1504 O O . SER A 1 193 ? 6.696 -5.037 7.923 1.00 98.69 193 SER A O 1
ATOM 1506 N N . ARG A 1 194 ? 7.491 -3.758 6.255 1.00 98.12 194 ARG A N 1
ATOM 1507 C CA . ARG A 1 194 ? 8.906 -3.962 6.604 1.00 98.12 194 ARG A CA 1
ATOM 1508 C C . ARG A 1 194 ? 9.251 -3.458 7.995 1.00 98.12 194 ARG A C 1
ATOM 1510 O O . ARG A 1 194 ? 9.982 -4.133 8.715 1.00 98.12 194 ARG A O 1
ATOM 1517 N N . VAL A 1 195 ? 8.721 -2.305 8.385 1.00 98.50 195 VAL A N 1
ATOM 1518 C CA . VAL A 1 195 ? 8.951 -1.756 9.727 1.00 98.50 195 VAL A CA 1
ATOM 1519 C C . VAL A 1 195 ? 8.204 -2.571 10.794 1.00 98.50 195 VAL A C 1
ATOM 1521 O O . VAL A 1 195 ? 8.716 -2.750 11.899 1.00 98.50 195 VAL A O 1
ATOM 1524 N N . LEU A 1 196 ? 7.014 -3.093 10.478 1.00 98.50 196 LEU A N 1
ATOM 1525 C CA . LEU A 1 196 ? 6.182 -3.840 11.424 1.00 98.50 196 LEU A CA 1
ATOM 1526 C C . LEU A 1 196 ? 6.684 -5.272 11.668 1.00 98.50 196 LEU A C 1
ATOM 1528 O O . LEU A 1 196 ? 6.735 -5.707 12.819 1.00 98.50 196 LEU A O 1
ATOM 1532 N N . ILE A 1 197 ? 7.031 -6.003 10.603 1.00 98.31 197 ILE A N 1
ATOM 1533 C CA . ILE A 1 197 ? 7.330 -7.447 10.655 1.00 98.31 197 ILE A CA 1
ATOM 1534 C C . ILE A 1 197 ? 8.677 -7.846 10.030 1.00 98.31 197 ILE A C 1
ATOM 1536 O O . ILE A 1 197 ? 9.050 -9.017 10.088 1.00 98.31 197 ILE A O 1
ATOM 1540 N N . GLY A 1 198 ? 9.436 -6.903 9.470 1.00 97.56 198 GLY A N 1
ATOM 1541 C CA . GLY A 1 198 ? 10.692 -7.182 8.770 1.00 97.56 198 GLY A CA 1
ATOM 1542 C C . GLY A 1 198 ? 10.502 -7.569 7.300 1.00 97.56 198 GLY A C 1
ATOM 1543 O O . GLY A 1 198 ? 9.441 -7.387 6.707 1.00 97.56 198 GLY A O 1
ATOM 1544 N N . ASN A 1 199 ? 11.568 -8.079 6.678 1.00 95.81 199 ASN A N 1
ATOM 1545 C CA . ASN A 1 199 ? 11.548 -8.433 5.258 1.00 95.81 199 ASN A CA 1
ATOM 1546 C C . ASN A 1 199 ? 10.639 -9.638 4.982 1.00 95.81 199 ASN A C 1
ATOM 1548 O O . ASN A 1 199 ? 10.784 -10.688 5.604 1.00 95.81 199 ASN A O 1
ATOM 1552 N N . ASN A 1 200 ? 9.766 -9.488 3.986 1.00 97.56 200 ASN A N 1
ATOM 1553 C CA . ASN A 1 200 ? 8.919 -10.545 3.451 1.00 97.56 200 ASN A CA 1
ATOM 1554 C C . ASN A 1 200 ? 9.002 -10.514 1.913 1.00 97.56 200 ASN A C 1
ATOM 1556 O O . ASN A 1 200 ? 8.695 -9.499 1.274 1.00 97.56 200 ASN A O 1
ATOM 1560 N N . ASP A 1 201 ? 9.461 -11.620 1.326 1.00 97.50 201 ASP A N 1
ATOM 1561 C CA . ASP A 1 201 ? 9.680 -11.731 -0.119 1.00 97.50 201 ASP A CA 1
ATOM 1562 C C . ASP A 1 201 ? 8.359 -11.702 -0.894 1.00 97.50 201 ASP A C 1
ATOM 1564 O O . ASP A 1 201 ? 8.269 -11.041 -1.928 1.00 97.50 201 ASP A O 1
ATOM 1568 N N . TYR A 1 202 ? 7.299 -12.309 -0.354 1.00 98.19 202 TYR A N 1
ATOM 1569 C CA . TYR A 1 202 ? 5.980 -12.297 -0.984 1.00 98.19 202 TYR A CA 1
ATOM 1570 C C . TYR A 1 202 ? 5.405 -10.877 -1.045 1.00 98.19 202 TYR A C 1
ATOM 1572 O O . TYR A 1 202 ? 4.908 -10.452 -2.085 1.00 98.19 202 TYR A O 1
ATOM 1580 N N . HIS A 1 203 ? 5.574 -10.084 0.018 1.00 98.56 203 HIS A N 1
ATOM 1581 C CA . HIS A 1 203 ? 5.154 -8.677 0.011 1.00 98.56 203 HIS A CA 1
ATOM 1582 C C . HIS A 1 203 ? 5.927 -7.852 -1.017 1.00 98.56 203 HIS A C 1
ATOM 1584 O O . HIS A 1 203 ? 5.366 -6.994 -1.695 1.00 98.56 203 HIS A O 1
ATOM 1590 N N . THR A 1 204 ? 7.220 -8.139 -1.167 1.00 98.50 204 THR A N 1
ATOM 1591 C CA . THR A 1 204 ? 8.058 -7.501 -2.186 1.00 98.50 204 THR A CA 1
ATOM 1592 C C . THR A 1 204 ? 7.613 -7.901 -3.601 1.00 98.50 204 THR A C 1
ATOM 1594 O O . THR A 1 204 ? 7.572 -7.048 -4.486 1.00 98.50 204 THR A O 1
ATOM 1597 N N . ALA A 1 205 ? 7.226 -9.162 -3.820 1.00 98.38 205 ALA A N 1
ATOM 1598 C CA . ALA A 1 205 ? 6.682 -9.636 -5.094 1.00 98.38 205 ALA A CA 1
ATOM 1599 C C . ALA A 1 205 ? 5.351 -8.952 -5.453 1.00 98.38 205 ALA A C 1
ATOM 1601 O O . ALA A 1 205 ? 5.191 -8.484 -6.580 1.00 98.38 205 ALA A O 1
ATOM 1602 N N . LEU A 1 206 ? 4.426 -8.829 -4.495 1.00 98.69 206 LEU A N 1
ATOM 1603 C CA . LEU A 1 206 ? 3.158 -8.119 -4.693 1.00 98.69 206 LEU A CA 1
ATOM 1604 C C . LEU A 1 206 ? 3.380 -6.632 -4.992 1.00 98.69 206 LEU A C 1
ATOM 1606 O O . LEU A 1 206 ? 2.802 -6.101 -5.936 1.00 98.69 206 LEU A O 1
ATOM 1610 N N . SER A 1 207 ? 4.274 -5.975 -4.248 1.00 98.69 207 SER A N 1
ATOM 1611 C CA . SER A 1 207 ? 4.625 -4.576 -4.499 1.00 98.69 207 SER A CA 1
ATOM 1612 C C . SER A 1 207 ? 5.266 -4.389 -5.878 1.00 98.69 207 SER A C 1
ATOM 1614 O O . SER A 1 207 ? 4.950 -3.424 -6.557 1.00 98.69 207 SER A O 1
ATOM 1616 N N . CYS A 1 208 ? 6.074 -5.339 -6.359 1.00 98.56 208 CYS A N 1
ATOM 1617 C CA . CYS A 1 208 ? 6.597 -5.314 -7.728 1.00 98.56 208 CYS A CA 1
ATOM 1618 C C . CYS A 1 208 ? 5.494 -5.386 -8.792 1.00 98.56 208 CYS A C 1
ATOM 1620 O O . CYS A 1 208 ? 5.573 -4.662 -9.785 1.00 98.56 208 CYS A O 1
ATOM 1622 N N . ILE A 1 209 ? 4.481 -6.241 -8.606 1.00 98.50 209 ILE A N 1
ATOM 1623 C CA . ILE A 1 209 ? 3.336 -6.328 -9.526 1.00 98.50 209 ILE A CA 1
ATOM 1624 C C . ILE A 1 209 ? 2.600 -4.987 -9.577 1.00 98.50 209 ILE A C 1
ATOM 1626 O O . ILE A 1 209 ? 2.341 -4.475 -10.666 1.00 98.50 209 ILE A O 1
ATOM 1630 N N . ALA A 1 210 ? 2.330 -4.405 -8.411 1.00 98.50 210 ALA A N 1
ATOM 1631 C CA . ALA A 1 210 ? 1.655 -3.123 -8.275 1.00 98.50 210 ALA A CA 1
ATOM 1632 C C . ALA A 1 210 ? 2.448 -1.956 -8.880 1.00 98.50 210 ALA A C 1
ATOM 1634 O O . ALA A 1 210 ? 1.918 -1.230 -9.710 1.00 98.50 210 ALA A O 1
ATOM 1635 N N . THR A 1 211 ? 3.744 -1.833 -8.573 1.00 98.62 211 THR A N 1
ATOM 1636 C CA . THR A 1 211 ? 4.616 -0.778 -9.124 1.00 98.62 211 THR A CA 1
ATOM 1637 C C . THR A 1 211 ? 4.654 -0.812 -10.656 1.00 98.62 211 THR A C 1
ATOM 1639 O O . THR A 1 211 ? 4.681 0.235 -11.299 1.00 98.62 211 THR A O 1
ATOM 1642 N N . ILE A 1 212 ? 4.632 -2.007 -11.261 1.00 98.38 212 ILE A N 1
ATOM 1643 C CA . ILE A 1 212 ? 4.522 -2.155 -12.721 1.00 98.38 212 ILE A CA 1
ATOM 1644 C C . ILE A 1 212 ? 3.110 -1.798 -13.207 1.00 98.38 212 ILE A C 1
ATOM 1646 O O . ILE A 1 212 ? 2.972 -1.139 -14.237 1.00 98.38 212 ILE A O 1
ATOM 1650 N N . GLY A 1 213 ? 2.073 -2.243 -12.495 1.00 97.31 213 GLY A N 1
ATOM 1651 C CA . GLY A 1 213 ? 0.674 -2.041 -12.872 1.00 97.31 213 GLY A CA 1
ATOM 1652 C C . GLY A 1 213 ? 0.217 -0.587 -12.828 1.00 97.31 213 GLY A C 1
ATOM 1653 O O . GLY A 1 213 ? -0.511 -0.165 -13.726 1.00 97.31 213 GLY A O 1
ATOM 1654 N N . ASP A 1 214 ? 0.701 0.168 -11.848 1.00 97.75 214 ASP A N 1
ATOM 1655 C CA . ASP A 1 214 ? 0.378 1.580 -11.648 1.00 97.75 214 ASP A CA 1
ATOM 1656 C C . ASP A 1 214 ? 1.277 2.528 -12.471 1.00 97.75 214 ASP A C 1
ATOM 1658 O O . ASP A 1 214 ? 1.074 3.736 -12.557 1.00 97.75 214 ASP A O 1
ATOM 1662 N N . MET A 1 215 ? 2.272 1.969 -13.173 1.00 96.56 215 MET A N 1
ATOM 1663 C CA . MET A 1 215 ? 3.152 2.701 -14.092 1.00 96.56 215 MET A CA 1
ATOM 1664 C C . MET A 1 215 ? 3.892 3.885 -13.438 1.00 96.56 215 MET A C 1
ATOM 1666 O O . MET A 1 215 ? 4.248 4.855 -14.120 1.00 96.56 215 MET A O 1
ATOM 1670 N N . VAL A 1 216 ? 4.170 3.802 -12.133 1.00 96.75 216 VAL A N 1
ATOM 1671 C CA . VAL A 1 216 ? 4.962 4.811 -11.420 1.00 96.75 216 VAL A CA 1
ATOM 1672 C C . VAL A 1 216 ? 6.414 4.857 -11.927 1.00 96.75 216 VAL A C 1
ATOM 1674 O O . VAL A 1 216 ? 6.932 3.872 -12.467 1.00 96.75 216 VAL A O 1
ATOM 1677 N N . PRO A 1 217 ? 7.132 5.986 -11.761 1.00 93.50 217 PRO A N 1
ATOM 1678 C CA . PRO A 1 217 ? 8.504 6.106 -12.243 1.00 93.50 217 PRO A CA 1
ATOM 1679 C C . PRO A 1 217 ? 9.446 5.051 -11.639 1.00 93.50 217 PRO A C 1
ATOM 1681 O O . PRO A 1 217 ? 9.585 4.941 -10.420 1.00 93.50 217 PRO A O 1
ATOM 1684 N N . LEU A 1 218 ? 10.170 4.321 -12.495 1.00 93.31 218 LEU A N 1
ATOM 1685 C CA . LEU A 1 218 ? 11.117 3.269 -12.096 1.00 93.31 218 LEU A CA 1
ATOM 1686 C C . LEU A 1 218 ? 12.502 3.823 -11.727 1.00 93.31 218 LEU A C 1
ATOM 1688 O O . LEU A 1 218 ? 13.521 3.467 -12.329 1.00 93.31 218 LEU A O 1
ATOM 1692 N N . TRP A 1 219 ? 12.516 4.680 -10.709 1.00 92.56 219 TRP A N 1
ATOM 1693 C CA . TRP A 1 219 ? 13.704 5.276 -10.096 1.00 92.56 219 TRP A CA 1
ATOM 1694 C C . TRP A 1 219 ? 13.744 4.982 -8.595 1.00 92.56 219 TRP A C 1
ATOM 1696 O O . TRP A 1 219 ? 12.730 4.626 -7.998 1.00 92.56 219 TRP A O 1
ATOM 1706 N N . ASN A 1 220 ? 14.909 5.155 -7.977 1.00 93.69 220 ASN A N 1
ATOM 1707 C CA . ASN A 1 220 ? 15.128 4.986 -6.545 1.00 93.69 220 ASN A CA 1
ATOM 1708 C C . ASN A 1 220 ? 14.563 3.646 -6.011 1.00 93.69 220 ASN A C 1
ATOM 1710 O O . ASN A 1 220 ? 14.891 2.575 -6.531 1.00 93.69 220 ASN A O 1
ATOM 1714 N N . GLU A 1 221 ? 13.731 3.682 -4.963 1.00 96.19 221 GLU A N 1
ATOM 1715 C CA . GLU A 1 221 ? 13.194 2.477 -4.332 1.00 96.19 221 GLU A CA 1
ATOM 1716 C C . GLU A 1 221 ? 12.227 1.706 -5.246 1.00 96.19 221 GLU A C 1
ATOM 1718 O O . GLU A 1 221 ? 12.274 0.479 -5.227 1.00 96.19 221 GLU A O 1
ATOM 1723 N N . ASN A 1 222 ? 11.455 2.359 -6.129 1.00 96.69 222 ASN A N 1
ATOM 1724 C CA . ASN A 1 222 ? 10.617 1.655 -7.119 1.00 96.69 222 ASN A CA 1
ATOM 1725 C C . ASN A 1 222 ? 11.454 0.732 -8.010 1.00 96.69 222 ASN A C 1
ATOM 1727 O O . ASN A 1 222 ? 11.099 -0.424 -8.250 1.00 96.69 222 ASN A O 1
ATOM 1731 N N . ARG A 1 223 ? 12.616 1.215 -8.469 1.00 95.00 223 ARG A N 1
ATOM 1732 C CA . ARG A 1 223 ? 13.548 0.408 -9.269 1.00 95.00 223 ARG A CA 1
ATOM 1733 C C . ARG A 1 223 ? 14.079 -0.786 -8.476 1.00 95.00 223 ARG A C 1
ATOM 1735 O O . ARG A 1 223 ? 14.223 -1.872 -9.040 1.00 95.00 223 ARG A O 1
ATOM 1742 N N . ASN A 1 224 ? 14.373 -0.597 -7.189 1.00 95.50 224 ASN A N 1
ATOM 1743 C CA . ASN A 1 224 ? 14.812 -1.681 -6.310 1.00 95.50 224 ASN A CA 1
ATOM 1744 C C . ASN A 1 224 ? 13.693 -2.717 -6.124 1.00 95.50 224 ASN A C 1
ATOM 1746 O O . ASN A 1 224 ? 13.948 -3.907 -6.302 1.00 95.50 224 ASN A O 1
ATOM 1750 N N . ILE A 1 225 ? 12.468 -2.272 -5.829 1.00 97.75 225 ILE A N 1
ATOM 1751 C CA . ILE A 1 225 ? 11.278 -3.121 -5.667 1.00 97.75 225 ILE A CA 1
ATOM 1752 C C . ILE A 1 225 ? 11.062 -3.977 -6.911 1.00 97.75 225 ILE A C 1
ATOM 1754 O O . ILE A 1 225 ? 10.978 -5.196 -6.786 1.00 97.75 225 ILE A O 1
ATOM 1758 N N . VAL A 1 226 ? 11.067 -3.378 -8.105 1.00 97.25 226 VAL A N 1
ATOM 1759 C CA . VAL A 1 226 ? 10.838 -4.124 -9.350 1.00 97.25 226 VAL A CA 1
ATOM 1760 C C . VAL A 1 226 ? 11.949 -5.134 -9.625 1.00 97.25 226 VAL A C 1
ATOM 1762 O O . VAL A 1 226 ? 11.662 -6.302 -9.885 1.00 97.25 226 VAL A O 1
ATOM 1765 N N . LYS A 1 227 ? 13.229 -4.747 -9.510 1.00 95.25 227 LYS A N 1
ATOM 1766 C CA . LYS A 1 227 ? 14.331 -5.694 -9.763 1.00 95.25 227 LYS A CA 1
ATOM 1767 C C . LYS A 1 227 ? 14.329 -6.872 -8.788 1.00 95.25 227 LYS A C 1
ATOM 1769 O O . LYS A 1 227 ? 14.538 -8.010 -9.207 1.00 95.25 227 LYS A O 1
ATOM 1774 N N . HIS A 1 228 ? 14.137 -6.609 -7.495 1.00 96.19 228 HIS A N 1
ATOM 1775 C CA . HIS A 1 228 ? 14.110 -7.668 -6.483 1.00 96.19 228 HIS A CA 1
ATOM 1776 C C . HIS A 1 228 ? 12.845 -8.513 -6.589 1.00 96.19 228 HIS A C 1
ATOM 1778 O O . HIS A 1 228 ? 12.939 -9.734 -6.532 1.00 96.19 228 HIS A O 1
ATOM 1784 N N . GLY A 1 229 ? 11.686 -7.893 -6.800 1.00 97.12 229 GLY A N 1
ATOM 1785 C CA . GLY A 1 229 ? 10.417 -8.594 -6.947 1.00 97.12 229 GLY A CA 1
ATOM 1786 C C . GLY A 1 229 ? 10.391 -9.515 -8.161 1.00 97.12 229 GLY A C 1
ATOM 1787 O O . GLY A 1 229 ? 9.998 -10.667 -8.018 1.00 97.12 229 GLY A O 1
ATOM 1788 N N . LEU A 1 230 ? 10.909 -9.088 -9.318 1.00 96.56 230 LEU A N 1
ATOM 1789 C CA . LEU A 1 230 ? 11.064 -9.973 -10.479 1.00 96.56 230 LEU A CA 1
ATOM 1790 C C . LEU A 1 230 ? 11.974 -11.163 -10.180 1.00 96.56 230 LEU A C 1
ATOM 1792 O O . LEU A 1 230 ? 11.648 -12.290 -10.556 1.00 96.56 230 LEU A O 1
ATOM 1796 N N . ARG A 1 231 ? 13.097 -10.942 -9.484 1.00 95.75 231 ARG A N 1
ATOM 1797 C CA . ARG A 1 231 ? 13.975 -12.042 -9.063 1.00 95.75 231 ARG A CA 1
ATOM 1798 C C . ARG A 1 231 ? 13.216 -13.024 -8.170 1.00 95.75 231 ARG A C 1
ATOM 1800 O O . ARG A 1 231 ? 13.206 -14.216 -8.452 1.00 95.75 231 ARG A O 1
ATOM 1807 N N . ILE A 1 232 ? 12.534 -12.507 -7.152 1.00 96.19 232 ILE A N 1
ATOM 1808 C CA . ILE A 1 232 ? 11.750 -13.287 -6.193 1.00 96.19 232 ILE A CA 1
ATOM 1809 C C . ILE A 1 232 ? 10.648 -14.089 -6.898 1.00 96.19 232 ILE A C 1
ATOM 1811 O O . ILE A 1 232 ? 10.519 -15.284 -6.648 1.00 96.19 232 ILE A O 1
ATOM 1815 N N . ILE A 1 233 ? 9.879 -13.472 -7.800 1.00 96.31 233 ILE A N 1
ATOM 1816 C CA . ILE A 1 233 ? 8.803 -14.140 -8.551 1.00 96.31 233 ILE A CA 1
ATOM 1817 C C . ILE A 1 233 ? 9.363 -15.330 -9.341 1.00 96.31 233 ILE A C 1
ATOM 1819 O O . ILE A 1 233 ? 8.812 -16.428 -9.277 1.00 96.31 233 ILE A O 1
ATOM 1823 N N . ASN A 1 234 ? 10.497 -15.140 -10.018 1.00 95.31 234 ASN A N 1
ATOM 1824 C CA . ASN A 1 234 ? 11.153 -16.189 -10.799 1.00 95.31 234 ASN A CA 1
ATOM 1825 C C . ASN A 1 234 ? 11.779 -17.305 -9.944 1.00 95.31 234 ASN A C 1
ATOM 1827 O O . ASN A 1 234 ? 11.785 -18.467 -10.361 1.00 95.31 234 ASN A O 1
ATOM 1831 N N . GLU A 1 235 ? 12.315 -16.964 -8.769 1.00 94.94 235 GLU A N 1
ATOM 1832 C CA . GLU A 1 235 ? 12.961 -17.906 -7.847 1.00 94.94 235 GLU A CA 1
ATOM 1833 C C . GLU A 1 235 ? 11.941 -18.731 -7.051 1.00 94.94 235 GLU A C 1
ATOM 1835 O O . GLU A 1 235 ? 12.070 -19.955 -6.966 1.00 94.94 235 GLU A O 1
ATOM 1840 N N . HIS A 1 236 ? 10.929 -18.078 -6.473 1.00 92.38 236 HIS A N 1
ATOM 1841 C CA . HIS A 1 236 ? 9.999 -18.699 -5.529 1.00 92.38 236 HIS A CA 1
ATOM 1842 C C . HIS A 1 236 ? 8.792 -19.355 -6.188 1.00 92.38 236 HIS A C 1
ATOM 1844 O O . HIS A 1 236 ? 8.294 -20.336 -5.633 1.00 92.38 236 HIS A O 1
ATOM 1850 N N . LYS A 1 237 ? 8.330 -18.852 -7.344 1.00 86.31 237 LYS A N 1
ATOM 1851 C CA . LYS A 1 237 ? 7.184 -19.419 -8.076 1.00 86.31 237 LYS A CA 1
ATOM 1852 C C . LYS A 1 237 ? 5.946 -19.584 -7.192 1.00 86.31 237 LYS A C 1
ATOM 1854 O O . LYS A 1 237 ? 5.420 -20.683 -7.002 1.00 86.31 237 LYS A O 1
ATOM 1859 N N . TYR A 1 238 ? 5.526 -18.477 -6.575 1.00 91.56 238 TYR A N 1
ATOM 1860 C CA . TYR A 1 238 ? 4.319 -18.448 -5.750 1.00 91.56 238 TYR A CA 1
ATOM 1861 C C . TYR A 1 238 ? 3.128 -18.905 -6.581 1.00 91.56 238 TYR A C 1
ATOM 1863 O O . TYR A 1 238 ? 2.848 -18.334 -7.633 1.00 91.56 238 TYR A O 1
ATOM 1871 N N . LYS A 1 239 ? 2.417 -19.925 -6.097 1.00 91.06 239 LYS A N 1
ATOM 1872 C CA . LYS A 1 239 ? 1.337 -20.577 -6.841 1.00 91.06 239 LYS A CA 1
ATOM 1873 C C . LYS A 1 239 ? 0.278 -19.574 -7.298 1.00 91.06 239 LYS A C 1
ATOM 1875 O O . LYS A 1 239 ? -0.221 -19.671 -8.411 1.00 91.06 239 LYS A O 1
ATOM 1880 N N . GLU A 1 240 ? -0.062 -18.626 -6.439 1.00 90.44 240 GLU A N 1
ATOM 1881 C CA . GLU A 1 240 ? -1.074 -17.596 -6.654 1.00 90.44 240 GLU A CA 1
ATOM 1882 C C . GLU A 1 240 ? -0.687 -16.660 -7.809 1.00 90.44 240 GLU A C 1
ATOM 1884 O O . GLU A 1 240 ? -1.529 -16.320 -8.636 1.00 90.44 240 GLU A O 1
ATOM 1889 N N . ILE A 1 241 ? 0.597 -16.300 -7.901 1.00 92.50 241 ILE A N 1
ATOM 1890 C CA . ILE A 1 241 ? 1.151 -15.467 -8.978 1.00 92.50 241 ILE A CA 1
ATOM 1891 C C . ILE A 1 241 ? 1.288 -16.294 -10.264 1.00 92.50 241 ILE A C 1
ATOM 1893 O O . ILE A 1 241 ? 0.856 -15.853 -11.329 1.00 92.50 241 ILE A O 1
ATOM 1897 N N . ASP A 1 242 ? 1.811 -17.517 -10.166 1.00 90.50 242 ASP A N 1
ATOM 1898 C CA . ASP A 1 242 ? 1.986 -18.435 -11.297 1.00 90.50 242 ASP A CA 1
ATOM 1899 C C . ASP A 1 242 ? 0.653 -18.789 -11.966 1.00 90.50 242 ASP A C 1
ATOM 1901 O O . ASP A 1 242 ? 0.589 -18.898 -13.184 1.00 90.50 242 ASP A O 1
ATOM 1905 N N . MET A 1 243 ? -0.443 -18.899 -11.209 1.00 90.88 243 MET A N 1
ATOM 1906 C CA . MET A 1 243 ? -1.782 -19.126 -11.771 1.00 90.88 243 MET A CA 1
ATOM 1907 C C . MET A 1 243 ? -2.272 -17.972 -12.660 1.00 90.88 243 MET A C 1
ATOM 1909 O O . MET A 1 243 ? -3.138 -18.170 -13.517 1.00 90.88 243 MET A O 1
ATOM 1913 N N . LEU A 1 244 ? -1.733 -16.765 -12.475 1.00 91.69 244 LEU A N 1
ATOM 1914 C CA . LEU A 1 244 ? -2.020 -15.609 -13.323 1.00 91.69 244 LEU A CA 1
ATOM 1915 C C . LEU A 1 244 ? -1.094 -15.549 -14.548 1.00 91.69 244 LEU A C 1
ATOM 1917 O O . LEU A 1 244 ? -1.361 -14.772 -15.472 1.00 91.69 244 LEU A O 1
ATOM 1921 N N . LEU A 1 245 ? -0.066 -16.395 -14.606 1.00 87.88 245 LEU A N 1
ATOM 1922 C CA . LEU A 1 245 ? 0.911 -16.487 -15.687 1.00 87.88 245 LEU A CA 1
ATOM 1923 C C . LEU A 1 245 ? 0.608 -17.706 -16.579 1.00 87.88 245 LEU A C 1
ATOM 1925 O O . LEU A 1 245 ? 0.350 -18.806 -16.108 1.00 87.88 245 LEU A O 1
ATOM 1929 N N . ASP A 1 246 ? 0.626 -17.524 -17.901 1.00 81.88 246 ASP A N 1
ATOM 1930 C CA . ASP A 1 246 ? 0.275 -18.589 -18.856 1.00 81.88 246 ASP A CA 1
ATOM 1931 C C . ASP A 1 246 ? 1.503 -19.495 -19.160 1.00 81.88 246 ASP A C 1
ATOM 1933 O O . ASP A 1 246 ? 2.049 -19.447 -20.262 1.00 81.88 246 ASP A O 1
ATOM 1937 N N . ASP A 1 247 ? 1.972 -20.287 -18.182 1.00 78.94 247 ASP A N 1
ATOM 1938 C CA . ASP A 1 247 ? 3.135 -21.209 -18.279 1.00 78.94 247 ASP A CA 1
ATOM 1939 C C . ASP A 1 247 ? 4.472 -20.537 -18.682 1.00 78.94 247 ASP A C 1
ATOM 1941 O O . ASP A 1 247 ? 5.302 -21.081 -19.424 1.00 78.94 247 ASP A O 1
ATOM 1945 N N . ILE A 1 248 ? 4.712 -19.329 -18.175 1.00 85.12 248 ILE A N 1
ATOM 1946 C CA . ILE A 1 248 ? 5.935 -18.565 -18.449 1.00 85.12 248 ILE A CA 1
ATOM 1947 C C . ILE A 1 248 ? 7.094 -19.102 -17.602 1.00 85.12 248 ILE A C 1
ATOM 1949 O O . ILE A 1 248 ? 6.981 -19.280 -16.392 1.00 85.12 248 ILE A O 1
ATOM 1953 N N . LYS A 1 249 ? 8.239 -19.372 -18.245 1.00 82.94 249 LYS A N 1
ATOM 1954 C CA . LYS A 1 249 ? 9.427 -19.910 -17.559 1.00 82.94 249 LYS A CA 1
ATOM 1955 C C . LYS A 1 249 ? 10.214 -18.859 -16.789 1.00 82.94 249 LYS A C 1
ATOM 1957 O O . LYS A 1 249 ? 10.734 -19.182 -15.724 1.00 82.94 249 LYS A O 1
ATOM 1962 N N . GLU A 1 250 ? 10.346 -17.675 -17.378 1.00 92.62 250 GLU A N 1
ATOM 1963 C CA . GLU A 1 250 ? 11.068 -16.537 -16.823 1.00 92.62 250 GLU A CA 1
ATOM 1964 C C . GLU A 1 250 ? 10.227 -15.281 -17.059 1.00 92.62 250 GLU A C 1
ATOM 1966 O O . GLU A 1 250 ? 10.001 -14.885 -18.201 1.00 92.62 250 GLU A O 1
ATOM 1971 N N . VAL A 1 251 ? 9.704 -14.729 -15.972 1.00 94.94 251 VAL A N 1
ATOM 1972 C CA . VAL A 1 251 ? 8.780 -13.598 -15.926 1.00 94.94 251 VAL A CA 1
ATOM 1973 C C . VAL A 1 251 ? 9.572 -12.299 -15.991 1.00 94.94 251 VAL A C 1
ATOM 1975 O O . VAL A 1 251 ? 10.510 -12.105 -15.216 1.00 94.94 251 VAL A O 1
ATOM 1978 N N . ASN A 1 252 ? 9.170 -11.391 -16.875 1.00 95.88 252 ASN A N 1
ATOM 1979 C CA . ASN A 1 252 ? 9.679 -10.018 -16.935 1.00 95.88 252 ASN A CA 1
ATOM 1980 C C . ASN A 1 252 ? 8.555 -8.985 -16.712 1.00 95.88 252 ASN A C 1
ATOM 1982 O O . ASN A 1 252 ? 7.389 -9.327 -16.501 1.00 95.88 252 ASN A O 1
ATOM 1986 N N . GLU A 1 253 ? 8.899 -7.698 -16.774 1.00 95.50 253 GLU A N 1
ATOM 1987 C CA . GLU A 1 253 ? 7.973 -6.580 -16.574 1.00 95.50 253 GLU A CA 1
ATOM 1988 C C . GLU A 1 253 ? 6.792 -6.605 -17.558 1.00 95.50 253 GLU A C 1
ATOM 1990 O O . GLU A 1 253 ? 5.668 -6.264 -17.192 1.00 95.50 253 GLU A O 1
ATOM 1995 N N . THR A 1 254 ? 7.029 -7.030 -18.804 1.00 95.69 254 THR A N 1
ATOM 1996 C CA . THR A 1 254 ? 5.990 -7.110 -19.845 1.00 95.69 254 THR A CA 1
ATOM 1997 C C . THR A 1 254 ? 4.979 -8.199 -19.510 1.00 95.69 254 THR A C 1
ATOM 1999 O O . THR A 1 254 ? 3.775 -7.995 -19.666 1.00 95.69 254 THR A O 1
ATOM 2002 N N . ASP A 1 255 ? 5.441 -9.342 -19.006 1.00 96.12 255 ASP A N 1
ATOM 2003 C CA . ASP A 1 255 ? 4.552 -10.429 -18.601 1.00 96.12 255 ASP A CA 1
ATOM 2004 C C . ASP A 1 255 ? 3.647 -9.986 -17.448 1.00 96.12 255 ASP A C 1
ATOM 2006 O O . ASP A 1 255 ? 2.434 -10.185 -17.501 1.00 96.12 255 ASP A O 1
ATOM 2010 N N . ILE A 1 256 ? 4.202 -9.291 -16.450 1.00 96.69 256 ILE A N 1
ATOM 2011 C CA . ILE A 1 256 ? 3.413 -8.708 -15.357 1.00 96.69 256 ILE A CA 1
ATOM 2012 C C . ILE A 1 256 ? 2.378 -7.715 -15.909 1.00 96.69 256 ILE A C 1
ATOM 2014 O O . ILE A 1 256 ? 1.181 -7.871 -15.648 1.00 96.69 256 ILE A O 1
ATOM 2018 N N . ALA A 1 257 ? 2.815 -6.743 -16.716 1.00 96.62 257 ALA A N 1
ATOM 2019 C CA . ALA A 1 257 ? 1.969 -5.663 -17.226 1.00 96.62 257 ALA A CA 1
ATOM 2020 C C . ALA A 1 257 ? 0.831 -6.144 -18.144 1.00 96.62 257 ALA A C 1
ATOM 2022 O O . ALA A 1 257 ? -0.246 -5.551 -18.152 1.00 96.62 257 ALA A O 1
ATOM 2023 N N . PHE A 1 258 ? 1.044 -7.214 -18.919 1.00 95.12 258 PHE A N 1
ATOM 2024 C CA . PHE A 1 258 ? 0.075 -7.687 -19.917 1.00 95.12 258 PHE A CA 1
ATOM 2025 C C . PHE A 1 258 ? -0.642 -8.990 -19.548 1.00 95.12 258 PHE A C 1
ATOM 2027 O O . PHE A 1 258 ? -1.624 -9.336 -20.211 1.00 95.12 258 PHE A O 1
ATOM 2034 N N . LYS A 1 259 ? -0.197 -9.721 -18.519 1.00 94.94 259 LYS A N 1
ATOM 2035 C CA . LYS A 1 259 ? -0.850 -10.963 -18.066 1.00 94.94 259 LYS A CA 1
ATOM 2036 C C . LYS A 1 259 ? -1.452 -10.831 -16.679 1.00 94.94 259 LYS A C 1
ATOM 2038 O O . LYS A 1 259 ? -2.633 -11.127 -16.523 1.00 94.94 259 LYS A O 1
ATOM 2043 N N . ILE A 1 260 ? -0.677 -10.375 -15.699 1.00 95.31 260 ILE A N 1
ATOM 2044 C CA . ILE A 1 260 ? -1.126 -10.312 -14.302 1.00 95.31 260 ILE A CA 1
ATOM 2045 C C . ILE A 1 260 ? -2.024 -9.097 -14.084 1.00 95.31 260 ILE A C 1
ATOM 2047 O O . ILE A 1 260 ? -3.186 -9.247 -13.707 1.00 95.31 260 ILE A O 1
ATOM 2051 N N . VAL A 1 261 ? -1.509 -7.900 -14.373 1.00 96.44 261 VAL A N 1
ATOM 2052 C CA . VAL A 1 261 ? -2.199 -6.631 -14.096 1.00 96.44 261 VAL A CA 1
ATOM 2053 C C . VAL A 1 261 ? -3.592 -6.575 -14.743 1.00 96.44 261 VAL A C 1
ATOM 2055 O O . VAL A 1 261 ? -4.546 -6.229 -14.046 1.00 96.44 261 VAL A O 1
ATOM 2058 N N . PRO A 1 262 ? -3.798 -6.984 -16.015 1.00 94.56 262 PRO A N 1
ATOM 2059 C CA . PRO A 1 262 ? -5.131 -6.968 -16.613 1.00 94.56 262 PRO A CA 1
ATOM 2060 C C . PRO A 1 262 ? -6.102 -7.953 -15.957 1.00 94.56 262 PRO A C 1
ATOM 2062 O O . PRO A 1 262 ? -7.289 -7.647 -15.874 1.00 94.56 262 PRO A O 1
ATOM 2065 N N . LYS A 1 263 ? -5.622 -9.114 -15.482 1.00 93.25 263 LYS A N 1
ATOM 2066 C CA . LYS A 1 263 ? -6.453 -10.100 -14.772 1.00 93.25 263 LYS A CA 1
ATOM 2067 C C . LYS A 1 263 ? -6.897 -9.551 -13.413 1.00 93.25 263 LYS A C 1
ATOM 2069 O O . LYS A 1 263 ? -8.078 -9.655 -13.097 1.00 93.25 263 LYS A O 1
ATOM 2074 N N . LEU A 1 264 ? -5.997 -8.907 -12.664 1.00 92.31 264 LEU A N 1
ATOM 2075 C CA . LEU A 1 264 ? -6.344 -8.256 -11.396 1.00 92.31 264 LEU A CA 1
ATOM 2076 C C . LEU A 1 264 ? -7.339 -7.106 -11.610 1.00 92.31 264 LEU A C 1
ATOM 2078 O O . LEU A 1 264 ? -8.421 -7.101 -11.030 1.00 92.31 264 LEU A O 1
ATOM 2082 N N . ASN A 1 265 ? -7.033 -6.204 -12.546 1.00 91.38 265 ASN A N 1
ATOM 2083 C CA . ASN A 1 265 ? -7.882 -5.057 -12.875 1.00 91.38 265 ASN A CA 1
ATOM 2084 C C . ASN A 1 265 ? -9.244 -5.446 -13.464 1.00 91.38 265 ASN A C 1
ATOM 2086 O O . ASN A 1 265 ? -10.174 -4.640 -13.433 1.00 91.38 265 ASN A O 1
ATOM 2090 N N . ALA A 1 266 ? -9.374 -6.642 -14.045 1.00 87.56 266 ALA A N 1
ATOM 2091 C CA . ALA A 1 266 ? -10.659 -7.137 -14.517 1.00 87.56 266 ALA A CA 1
ATOM 2092 C C . ALA A 1 266 ? -11.614 -7.420 -13.350 1.00 87.56 266 ALA A C 1
ATOM 2094 O O . ALA A 1 266 ? -12.807 -7.182 -13.505 1.00 87.56 266 ALA A O 1
ATOM 2095 N N . MET A 1 267 ? -11.119 -7.850 -12.182 1.00 77.12 267 MET A N 1
ATOM 2096 C CA . MET A 1 267 ? -11.973 -8.155 -11.024 1.00 77.12 267 MET A CA 1
ATOM 2097 C C . MET A 1 267 ? -12.721 -6.912 -10.531 1.00 77.12 267 MET A C 1
ATOM 2099 O O . MET A 1 267 ? -13.933 -6.969 -10.356 1.00 77.12 267 MET A O 1
ATOM 2103 N N . GLY A 1 268 ? -12.050 -5.757 -10.455 1.00 70.94 268 GLY A N 1
ATOM 2104 C CA . GLY A 1 268 ? -12.692 -4.469 -10.152 1.00 70.94 268 GLY A CA 1
ATOM 2105 C C . GLY A 1 268 ? -13.583 -3.905 -11.273 1.00 70.94 268 GLY A C 1
ATOM 2106 O O . GLY A 1 268 ? -14.187 -2.845 -11.112 1.00 70.94 268 GLY A O 1
ATOM 2107 N N . ARG A 1 269 ? -13.652 -4.569 -12.439 1.00 72.06 269 ARG A N 1
ATOM 2108 C CA . ARG A 1 269 ? -14.426 -4.139 -13.623 1.00 72.06 269 ARG A CA 1
ATOM 2109 C C . ARG A 1 269 ? -15.581 -5.077 -13.981 1.00 72.06 269 ARG A C 1
ATOM 2111 O O . ARG A 1 269 ? -16.358 -4.743 -14.877 1.00 72.06 269 ARG A O 1
ATOM 2118 N N . LEU A 1 270 ? -15.689 -6.235 -13.336 1.00 65.62 270 LEU A N 1
ATOM 2119 C CA . LEU A 1 270 ? -16.768 -7.190 -13.567 1.00 65.62 270 LEU A CA 1
ATOM 2120 C C . LEU A 1 270 ? -17.914 -6.924 -12.574 1.00 65.62 270 LEU A C 1
ATOM 2122 O O . LEU A 1 270 ? -17.663 -6.881 -11.373 1.00 65.62 270 LEU A O 1
ATOM 2126 N N . PRO A 1 271 ? -19.163 -6.742 -13.040 1.00 54.88 271 PRO A N 1
ATOM 2127 C CA . PRO A 1 271 ? -20.298 -6.528 -12.148 1.00 54.88 271 PRO A CA 1
ATOM 2128 C C . PRO A 1 271 ? -20.651 -7.803 -11.355 1.00 54.88 271 PRO A C 1
ATOM 2130 O O . PRO A 1 271 ? -20.786 -8.884 -11.926 1.00 54.88 271 PRO A O 1
ATOM 2133 N N . GLU A 1 272 ? -20.814 -7.630 -10.040 1.00 57.00 272 GLU A N 1
ATOM 2134 C CA . GLU A 1 272 ? -21.392 -8.530 -9.017 1.00 57.00 272 GLU A CA 1
ATOM 2135 C C . GLU A 1 272 ? -20.735 -9.904 -8.737 1.00 57.00 272 GLU A C 1
ATOM 2137 O O . GLU A 1 272 ? -20.670 -10.291 -7.571 1.00 57.00 272 GLU A O 1
ATOM 2142 N N . GLU A 1 273 ? -20.203 -10.642 -9.716 1.00 54.16 273 GLU A N 1
ATOM 2143 C CA . GLU A 1 273 ? -19.742 -12.036 -9.497 1.00 54.16 273 GLU A CA 1
ATOM 2144 C C . GLU A 1 273 ? -18.267 -12.173 -9.050 1.00 54.16 273 GLU A C 1
ATOM 2146 O O . GLU A 1 273 ? -17.820 -13.273 -8.730 1.00 54.16 273 GLU A O 1
ATOM 2151 N N . GLY A 1 274 ? -17.507 -11.070 -9.007 1.00 51.84 274 GLY A N 1
ATOM 2152 C CA . GLY A 1 274 ? -16.059 -11.059 -8.732 1.00 51.84 274 GLY A CA 1
ATOM 2153 C C . GLY A 1 274 ? -15.609 -10.194 -7.550 1.00 51.84 274 GLY A C 1
ATOM 2154 O O . GLY A 1 274 ? -14.420 -9.896 -7.448 1.00 51.84 274 GLY A O 1
ATOM 2155 N N . ASN A 1 275 ? -16.529 -9.748 -6.688 1.00 61.72 275 ASN A N 1
ATOM 2156 C CA . ASN A 1 275 ? -16.187 -8.862 -5.577 1.00 61.72 275 ASN A CA 1
ATOM 2157 C C . ASN A 1 275 ? -15.440 -9.643 -4.463 1.00 61.72 275 ASN A C 1
ATOM 2159 O O . ASN A 1 275 ? -16.007 -10.596 -3.928 1.00 61.72 275 ASN A O 1
ATOM 2163 N N . PRO A 1 276 ? -14.212 -9.244 -4.072 1.00 60.66 276 PRO A N 1
ATOM 2164 C CA . PRO A 1 276 ? -13.374 -9.981 -3.113 1.00 60.66 276 PRO A CA 1
ATOM 2165 C C . PRO A 1 276 ? -13.894 -9.947 -1.666 1.00 60.66 276 PRO A C 1
ATOM 2167 O O . PRO A 1 276 ? -13.302 -10.569 -0.787 1.00 60.66 276 PRO A O 1
ATOM 2170 N N . ASN A 1 277 ? -14.977 -9.212 -1.403 1.00 69.19 277 ASN A N 1
ATOM 2171 C CA . ASN A 1 277 ? -15.578 -9.098 -0.076 1.00 69.19 277 ASN A CA 1
ATOM 2172 C C . ASN A 1 277 ? -16.593 -10.211 0.252 1.00 69.19 277 ASN A C 1
ATOM 2174 O O . ASN A 1 277 ? -17.089 -10.229 1.382 1.00 69.19 277 ASN A O 1
ATOM 2178 N N . ASN A 1 278 ? -16.939 -11.075 -0.714 1.00 53.69 278 ASN A N 1
ATOM 2179 C CA . ASN A 1 278 ? -17.928 -12.158 -0.577 1.00 53.69 278 ASN A CA 1
ATOM 2180 C C . ASN A 1 278 ? -17.283 -13.535 -0.385 1.00 53.69 278 ASN A C 1
ATOM 2182 O O . ASN A 1 278 ? -16.355 -13.870 -1.154 1.00 53.69 278 ASN A O 1
#

Secondary structure (DSSP, 8-state):
------PPP-GGG--SSS--HHHHHHHHHTT--HHHHHHHH----------SHHHHHHHHHHHHHHHTTPPEEEE--SSHHHHHHHHHHHHHHHHHT--EEEE---TTTT-SS--HHHHHHHHHTT--EEEESSB-TT-HHHHHHHHHTT-EEEEE--S---S----SEEE-GGGS-GGGTT--HHHHHHHHHHHHH---HHHHHHHHHHHHHTT---SHHHHHHHHHHHHHHHHH--HHHHTTSSS-SS--HHHIIIIIHHHHHHHTTS-STT-TT-

Nearest PDB structures (foldseek):
  5f54-assembly1_A  TM=8.851E-01  e=1.605E-17  Deinococcus radiodurans
  6lrd-assembly1_A  TM=8.877E-01  e=3.188E-17  Deinococcus radiodurans
  5f56-assembly1_A  TM=8.902E-01  e=1.411E-16  Deinococcus radiodurans
  1ir6-assembly1_A  TM=8.944E-01  e=1.472E-15  Thermus thermophilus
  2zxp-assembly1_A  TM=8.536E-01  e=3.095E-15  Thermus thermophilus HB8

Radius of gyration: 20.63 Å; Cα contacts (8 Å, |Δi|>4): 501; chains: 1; bounding box: 56×41×62 Å

Sequence (278 aa):
MNNYNIINILKEDVFDNGLNPLLNIAILSNELNNKQIKELLKTDLYLSYSEDKCVLNAVDRIKLAKENNEKIFIAGDYDADGICGTSIMKDALDIYGVECGFYIPDRFNEGYGLNENRVYQAYEKGYSLIVTVDNGVNAYDAINLAKSLGMDVIVTDHHVIDGETNADVVVHPDYMDEKFNGLCGAGVALQISRVLIGNNDYHTALSCIATIGDMVPLWNENRNIVKHGLRIINEHKYKEIDMLLDDIKEVNETDIAFKIVPKLNAMGRLPEEGNPNN